Protein AF-A0A1G2YPQ8-F1 (afdb_monomer)

Nearest PDB structures (foldseek):
  7aal-assembly1_B  TM=3.928E-01  e=4.151E+00  Homo sapiens
  6jx6-assembly1_D  TM=3.344E-01  e=9.240E+00  Homo sapiens

Secondary structure (DSSP, 8-state):
-HHHHHHHHHHHHHHHHHHHHHHTSSS--S---THHHHHHHHHHHHHHHHHHHHHHHHHHHHHH-PPTT--GGGS-HHHHHHHHHHHHHHHHHHHHHHHHHHHHHHHHHHHHHHHHHHHHHHHHHHHHHHHHHHTT-HHHHHHHHHHHHHHHHHHHHHHHHTT-------TTSS-----

Foldseek 3Di:
DVVVVVVVVVVVVVVVVVVVVVVVPPDDDDPPDPVVVVLVVLLVVLVVLLVVLVVLLVVLVVVLDDPPPDDCVVDDPVVNVVNVVSVVVSVVSNVVSVVSNVLSVDVNCADPNLVVVLVVVLVVLVVVLVVCVVVVVVVSNVVSVVVNVVSVVVSVVSCVVSVRDPPPPPPDPDDDDDD

Solvent-accessible surface area (backbone atoms only — not comparable to full-atom values): 10424 Å² total; per-residue (Å²): 121,72,70,59,51,56,54,48,50,54,51,48,51,54,52,49,53,52,49,57,60,66,64,59,71,82,77,67,83,93,73,82,54,88,65,53,64,60,50,51,54,52,44,51,52,35,50,53,52,38,52,52,35,51,51,51,48,50,53,52,52,64,74,63,60,67,63,91,90,66,54,79,83,79,48,54,74,68,56,46,50,55,47,49,52,52,51,52,50,49,51,49,54,46,53,52,36,50,54,52,38,53,52,36,48,52,61,66,56,31,69,69,53,53,48,51,55,50,50,57,64,42,49,60,49,50,53,52,26,51,50,25,54,75,71,67,35,57,69,58,22,51,53,44,50,54,50,50,53,51,51,51,52,53,50,52,53,50,33,59,75,69,68,50,73,77,80,72,69,75,91,82,84,86,84,75,89,77,135

Mean predicted aligned error: 14.0 Å

Radius of gyration: 23.54 Å; Cα contacts (8 Å, |Δi|>4): 56; chains: 1; bounding box: 77×38×53 Å

pLDDT: mean 76.19, std 18.78, range [32.91, 97.56]

Structure (mmCIF, N/CA/C/O backbone):
data_AF-A0A1G2YPQ8-F1
#
_entry.id   AF-A0A1G2YPQ8-F1
#
loop_
_atom_site.group_PDB
_atom_site.id
_atom_site.type_symbol
_atom_site.label_atom_id
_atom_site.label_alt_id
_atom_site.label_comp_id
_atom_site.label_asym_id
_atom_site.label_entity_id
_atom_site.label_seq_id
_atom_site.pdbx_PDB_ins_code
_atom_site.Cartn_x
_atom_site.Cartn_y
_atom_site.Cartn_z
_atom_site.occupancy
_atom_site.B_iso_or_equiv
_atom_site.auth_seq_id
_atom_site.auth_comp_id
_atom_site.auth_asym_id
_atom_site.auth_atom_id
_atom_site.pdbx_PDB_model_num
ATOM 1 N N . MET A 1 1 ? 12.134 -21.207 -3.062 1.00 40.47 1 MET A N 1
ATOM 2 C CA . MET A 1 1 ? 10.656 -21.326 -3.118 1.00 40.47 1 MET A CA 1
ATOM 3 C C . MET A 1 1 ? 9.888 -20.003 -2.939 1.00 40.47 1 MET A C 1
ATOM 5 O O . MET A 1 1 ? 8.862 -19.859 -3.576 1.00 40.47 1 MET A O 1
ATOM 9 N N . LYS A 1 2 ? 10.360 -18.998 -2.173 1.00 43.22 2 LYS A N 1
ATOM 10 C CA . LYS A 1 2 ? 9.620 -17.724 -1.950 1.00 43.22 2 LYS A CA 1
ATOM 11 C C . LYS A 1 2 ? 9.556 -16.752 -3.151 1.00 43.22 2 LYS A C 1
ATOM 13 O O . LYS A 1 2 ? 8.643 -15.942 -3.229 1.00 43.22 2 LYS A O 1
ATOM 18 N N . ARG A 1 3 ? 10.499 -16.834 -4.099 1.00 49.06 3 ARG A N 1
ATOM 19 C CA . ARG A 1 3 ? 10.578 -15.925 -5.268 1.00 49.06 3 ARG A CA 1
ATOM 20 C C . ARG A 1 3 ? 9.475 -16.183 -6.301 1.00 49.06 3 ARG A C 1
ATOM 22 O O . ARG A 1 3 ? 8.936 -15.245 -6.875 1.00 49.06 3 ARG A O 1
ATOM 29 N N . TYR A 1 4 ? 9.088 -17.447 -6.460 1.00 47.12 4 TYR A N 1
ATOM 30 C CA . TYR A 1 4 ? 7.979 -17.844 -7.327 1.00 47.12 4 TYR A CA 1
ATOM 31 C C . TYR A 1 4 ? 6.618 -17.490 -6.730 1.00 47.12 4 TYR A C 1
ATOM 33 O O . TYR A 1 4 ? 5.669 -17.322 -7.475 1.00 47.12 4 TYR A O 1
ATOM 41 N N . LEU A 1 5 ? 6.529 -17.315 -5.408 1.00 50.09 5 LEU A N 1
ATOM 42 C CA . LEU A 1 5 ? 5.296 -16.925 -4.723 1.00 50.09 5 LEU A CA 1
ATOM 43 C C . LEU A 1 5 ? 4.903 -15.480 -5.055 1.00 50.09 5 LEU A C 1
ATOM 45 O O . LEU A 1 5 ? 3.752 -15.226 -5.375 1.00 50.09 5 LEU A O 1
ATOM 49 N N . ILE A 1 6 ? 5.864 -14.550 -5.071 1.00 54.97 6 ILE A N 1
ATOM 50 C CA . ILE A 1 6 ? 5.606 -13.147 -5.440 1.00 54.97 6 ILE A CA 1
ATOM 51 C C . ILE A 1 6 ? 5.240 -13.046 -6.927 1.00 54.97 6 ILE A C 1
ATOM 53 O O . ILE A 1 6 ? 4.263 -12.394 -7.279 1.00 54.97 6 ILE A O 1
ATOM 57 N N . SER A 1 7 ? 5.972 -13.749 -7.798 1.00 52.19 7 SER A N 1
ATOM 58 C CA . SER A 1 7 ? 5.661 -13.791 -9.233 1.00 52.19 7 SER A CA 1
ATOM 59 C C . SER A 1 7 ? 4.306 -14.454 -9.512 1.00 52.19 7 SER A C 1
ATOM 61 O O . SER A 1 7 ? 3.538 -13.930 -10.313 1.00 52.19 7 SER A O 1
ATOM 63 N N . ALA A 1 8 ? 3.967 -15.537 -8.807 1.00 58.41 8 ALA A N 1
ATOM 64 C CA . ALA A 1 8 ? 2.670 -16.195 -8.925 1.00 58.41 8 ALA A CA 1
ATOM 65 C C . ALA A 1 8 ? 1.529 -15.296 -8.443 1.00 58.41 8 ALA A C 1
ATOM 67 O O . ALA A 1 8 ? 0.501 -15.253 -9.102 1.00 58.41 8 ALA A O 1
ATOM 68 N N . VAL A 1 9 ? 1.712 -14.539 -7.355 1.00 67.62 9 VAL A N 1
ATOM 69 C CA . VAL A 1 9 ? 0.705 -13.587 -6.859 1.00 67.62 9 VAL A CA 1
ATOM 70 C C . VAL A 1 9 ? 0.485 -12.444 -7.849 1.00 67.62 9 VAL A C 1
ATOM 72 O O . VAL A 1 9 ? -0.663 -12.087 -8.096 1.00 67.62 9 VAL A O 1
ATOM 75 N N . VAL A 1 10 ? 1.545 -11.906 -8.463 1.00 64.81 10 VAL A N 1
ATOM 76 C CA . VAL A 1 10 ? 1.431 -10.859 -9.496 1.00 64.81 10 VAL A CA 1
ATOM 77 C C . VAL A 1 10 ? 0.729 -11.394 -10.747 1.00 64.81 10 VAL A C 1
ATOM 79 O O . VAL A 1 10 ? -0.182 -10.759 -11.268 1.00 64.81 10 VAL A O 1
ATOM 82 N N . VAL A 1 11 ? 1.088 -12.594 -11.209 1.00 69.81 11 VAL A N 1
ATOM 83 C CA . VAL A 1 11 ? 0.428 -13.218 -12.365 1.00 69.81 11 VAL A CA 1
ATOM 84 C C . VAL A 1 11 ? -1.036 -13.545 -12.051 1.00 69.81 11 VAL A C 1
ATOM 86 O O . VAL A 1 11 ? -1.901 -13.244 -12.867 1.00 69.81 11 VAL A O 1
ATOM 89 N N . LEU A 1 12 ? -1.339 -14.076 -10.861 1.00 68.56 12 LEU A N 1
ATOM 90 C CA . LEU A 1 12 ? -2.706 -14.368 -10.412 1.00 68.56 12 LEU A CA 1
ATOM 91 C C . LEU A 1 12 ? -3.556 -13.109 -10.249 1.00 68.56 12 LEU A C 1
ATOM 93 O O . LEU A 1 12 ? -4.730 -13.134 -10.598 1.00 68.56 12 LEU A O 1
ATOM 97 N N . THR A 1 13 ? -2.991 -12.007 -9.754 1.00 64.50 13 THR A N 1
ATOM 98 C CA . THR A 1 13 ? -3.726 -10.737 -9.641 1.00 64.50 13 THR A CA 1
ATOM 99 C C . THR A 1 13 ? -4.015 -10.137 -11.010 1.00 64.50 13 THR A C 1
ATOM 101 O O . THR A 1 13 ? -5.137 -9.700 -11.244 1.00 64.50 13 THR A O 1
ATOM 104 N N . VAL A 1 14 ? -3.072 -10.193 -11.953 1.00 65.94 14 VAL A N 1
ATOM 105 C CA . VAL A 1 14 ? -3.319 -9.771 -13.343 1.00 65.94 14 VAL A CA 1
ATOM 106 C C . VAL A 1 14 ? -4.378 -10.658 -14.018 1.00 65.94 14 VAL A C 1
ATOM 108 O O . VAL A 1 14 ? -5.257 -10.145 -14.717 1.00 65.94 14 VAL A O 1
ATOM 111 N N . LEU A 1 15 ? -4.360 -11.972 -13.767 1.00 62.84 15 LEU A N 1
ATOM 112 C CA . LEU A 1 15 ? -5.373 -12.915 -14.264 1.00 62.84 15 LEU A CA 1
ATOM 113 C C . LEU A 1 15 ? -6.763 -12.689 -13.640 1.00 62.84 15 LEU A C 1
ATOM 115 O O . LEU A 1 15 ? -7.775 -12.741 -14.333 1.00 62.84 15 LEU A O 1
ATOM 119 N N . ALA A 1 16 ? -6.830 -12.386 -12.344 1.00 60.31 16 ALA A N 1
ATOM 120 C CA . ALA A 1 16 ? -8.086 -12.091 -11.657 1.00 60.31 16 ALA A CA 1
ATOM 121 C C . ALA A 1 16 ? -8.689 -10.749 -12.105 1.00 60.31 16 ALA A C 1
ATOM 123 O O . ALA A 1 16 ? -9.899 -10.646 -12.298 1.00 60.31 16 ALA A O 1
ATOM 124 N N . VAL A 1 17 ? -7.851 -9.729 -12.328 1.00 59.06 17 VAL A N 1
ATOM 125 C CA . VAL A 1 17 ? -8.288 -8.422 -12.847 1.00 59.06 17 VAL A CA 1
ATOM 126 C C . VAL A 1 17 ? -8.806 -8.551 -14.279 1.00 59.06 17 VAL A C 1
ATOM 128 O O . VAL A 1 17 ? -9.825 -7.952 -14.609 1.00 59.06 17 VAL A O 1
ATOM 131 N N . THR A 1 18 ? -8.174 -9.375 -15.118 1.00 60.41 18 THR A N 1
ATOM 132 C CA . THR A 1 18 ? -8.689 -9.648 -16.471 1.00 60.41 18 THR A CA 1
ATOM 133 C C . THR A 1 18 ? -10.025 -10.393 -16.434 1.00 60.41 18 THR A C 1
ATOM 135 O O . THR A 1 18 ? -10.943 -9.998 -17.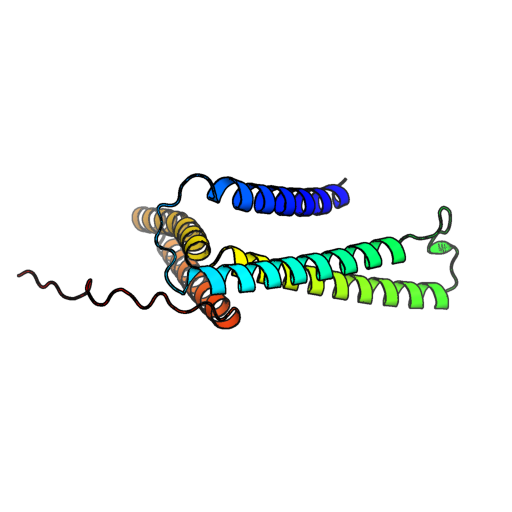145 1.00 60.41 18 THR A O 1
ATOM 138 N N . TRP A 1 19 ? -10.211 -11.380 -15.552 1.00 46.94 19 TRP A N 1
ATOM 139 C CA . TRP A 1 19 ? -11.514 -12.046 -15.385 1.00 46.94 19 TRP A CA 1
ATOM 140 C C . TRP A 1 19 ? -12.619 -11.120 -14.856 1.00 46.94 19 TRP A C 1
ATOM 142 O O . TRP A 1 19 ? -13.749 -11.190 -15.333 1.00 46.94 19 TRP A O 1
ATOM 152 N N . ALA A 1 20 ? -12.314 -10.220 -13.919 1.00 54.59 20 ALA A N 1
ATOM 153 C CA . ALA A 1 20 ? -13.293 -9.266 -13.391 1.00 54.59 20 ALA A CA 1
ATOM 154 C C . ALA A 1 20 ? -13.760 -8.239 -14.442 1.00 54.59 20 ALA A C 1
ATOM 156 O O . ALA A 1 20 ? -14.903 -7.785 -14.390 1.00 54.59 20 ALA A O 1
ATOM 157 N N . VAL A 1 21 ? -12.896 -7.906 -15.408 1.00 54.62 21 VAL A N 1
ATOM 158 C CA . VAL A 1 21 ? -13.225 -7.027 -16.541 1.00 54.62 21 VAL A CA 1
ATOM 159 C C . VAL A 1 21 ? -14.144 -7.732 -17.545 1.00 54.62 21 VAL A C 1
A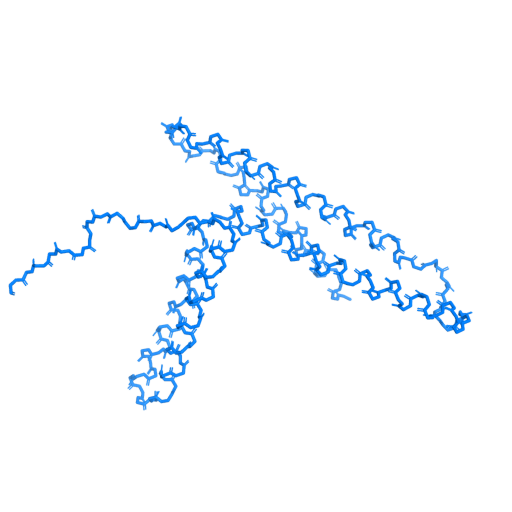TOM 161 O O . VAL A 1 21 ? -15.139 -7.143 -17.952 1.00 54.62 21 VAL A O 1
ATOM 164 N N . PHE A 1 22 ? -13.891 -9.003 -17.881 1.00 51.34 22 PHE A N 1
ATOM 165 C CA . PHE A 1 22 ? -14.749 -9.759 -18.810 1.00 51.34 22 PHE A CA 1
ATOM 166 C C . PHE A 1 22 ? -16.058 -10.270 -18.175 1.00 51.34 22 PHE A C 1
ATOM 168 O O . PHE A 1 22 ? -17.058 -10.425 -18.868 1.00 51.34 22 PHE A O 1
ATOM 175 N N . GLY A 1 23 ? -16.097 -10.496 -16.857 1.00 41.31 23 GLY A N 1
ATOM 176 C CA . GLY A 1 23 ? -17.306 -10.939 -16.148 1.00 41.31 23 GLY A CA 1
ATOM 177 C C . GLY A 1 23 ? -18.340 -9.837 -15.880 1.00 41.31 23 GLY A C 1
ATOM 178 O O . GLY A 1 23 ? -19.499 -10.143 -15.615 1.00 41.31 23 GLY A O 1
ATOM 179 N N . GLN A 1 24 ? -17.959 -8.555 -15.955 1.00 43.47 24 GLN A N 1
ATOM 180 C CA . GLN A 1 24 ? -18.874 -7.425 -15.724 1.00 43.47 24 GLN A CA 1
ATOM 181 C C . GLN A 1 24 ? -19.656 -6.971 -16.966 1.00 43.47 24 GLN A C 1
ATOM 183 O O . GLN A 1 24 ? -20.557 -6.139 -16.830 1.00 43.47 24 GLN A O 1
ATOM 188 N N . GLU A 1 25 ? -19.356 -7.502 -18.154 1.00 42.66 25 GLU A N 1
ATOM 189 C CA . GLU A 1 25 ? -20.055 -7.136 -19.395 1.00 42.66 25 GLU A CA 1
ATOM 190 C C . GLU A 1 25 ? -21.418 -7.832 -19.566 1.00 42.66 25 GLU A C 1
ATOM 192 O O . GLU A 1 25 ? -22.246 -7.356 -20.339 1.00 42.66 25 GLU A O 1
ATOM 197 N N . ALA A 1 26 ? -21.704 -8.911 -18.825 1.00 41.12 26 ALA A N 1
ATOM 198 C CA . ALA A 1 26 ? -22.928 -9.695 -19.019 1.00 41.12 26 ALA A CA 1
ATOM 199 C C . ALA A 1 26 ? -24.193 -9.108 -18.351 1.00 41.12 26 ALA A C 1
ATOM 201 O O . ALA A 1 26 ? -25.299 -9.465 -18.748 1.00 41.12 26 ALA A O 1
ATOM 202 N N . GLU A 1 27 ? -24.075 -8.194 -17.376 1.00 39.91 27 GLU A N 1
ATOM 203 C CA . GLU A 1 27 ? -25.229 -7.757 -16.566 1.00 39.91 27 GLU A CA 1
ATOM 204 C C . GLU A 1 27 ? -25.201 -6.269 -16.172 1.00 39.91 27 GLU A C 1
ATOM 206 O O . GLU A 1 27 ? -25.269 -5.919 -14.991 1.00 39.91 27 GLU A O 1
ATOM 211 N N . ARG A 1 28 ? -25.142 -5.337 -17.134 1.00 46.72 28 ARG A N 1
ATOM 212 C CA . ARG A 1 28 ? -25.512 -3.939 -16.835 1.00 46.72 28 ARG A CA 1
ATOM 213 C C . ARG A 1 28 ? -26.604 -3.410 -17.764 1.00 46.72 28 ARG A C 1
ATOM 215 O O . ARG A 1 28 ? -26.377 -3.319 -18.972 1.00 46.72 28 ARG A O 1
ATOM 222 N N . PRO A 1 29 ? -27.777 -3.014 -17.226 1.00 39.59 29 PRO A N 1
ATOM 223 C CA . PRO A 1 29 ? -28.762 -2.277 -17.998 1.00 39.59 29 PRO A CA 1
ATOM 224 C C . PRO A 1 29 ? -28.194 -0.913 -18.413 1.00 39.59 29 PRO A C 1
ATOM 226 O O . PRO A 1 29 ? -27.392 -0.288 -17.716 1.00 39.59 29 PRO A O 1
ATOM 229 N N . ARG A 1 30 ? -28.604 -0.493 -19.610 1.00 47.47 30 ARG A N 1
ATOM 230 C CA . ARG A 1 30 ? -28.170 0.698 -20.342 1.00 47.47 30 ARG A CA 1
ATOM 231 C C . ARG A 1 30 ? -28.446 1.996 -19.570 1.00 47.47 30 ARG A C 1
ATOM 233 O O . ARG A 1 30 ? -29.504 2.584 -19.729 1.00 47.47 30 ARG A O 1
ATOM 240 N N . GLU A 1 31 ? -27.452 2.507 -18.854 1.00 42.09 31 GLU A N 1
ATOM 241 C CA . GLU A 1 31 ? -27.368 3.928 -18.475 1.00 42.09 31 GLU A CA 1
ATOM 242 C C . GLU A 1 31 ? -25.967 4.472 -18.796 1.00 42.09 31 GLU A C 1
ATOM 244 O O . GLU A 1 31 ? -25.214 4.939 -17.944 1.00 42.09 31 GLU A O 1
ATOM 249 N N . ALA A 1 32 ? -25.584 4.397 -20.073 1.00 44.56 32 ALA A N 1
ATOM 250 C CA . ALA A 1 32 ? -24.358 5.004 -20.585 1.00 44.56 32 ALA A CA 1
ATOM 251 C C . ALA A 1 32 ? -24.563 6.510 -20.835 1.00 44.56 32 ALA A C 1
ATOM 253 O O . ALA A 1 32 ? -24.533 6.994 -21.965 1.00 44.56 32 ALA A O 1
ATOM 254 N N . GLY A 1 33 ? -24.776 7.267 -19.757 1.00 39.22 33 GLY A N 1
ATOM 255 C CA . GLY A 1 33 ? -24.523 8.704 -19.750 1.00 39.22 33 GLY A CA 1
ATOM 256 C C . GLY A 1 33 ? -23.014 8.969 -19.784 1.00 39.22 33 GLY A C 1
ATOM 257 O O . GLY A 1 33 ? -22.223 8.148 -19.325 1.00 39.22 3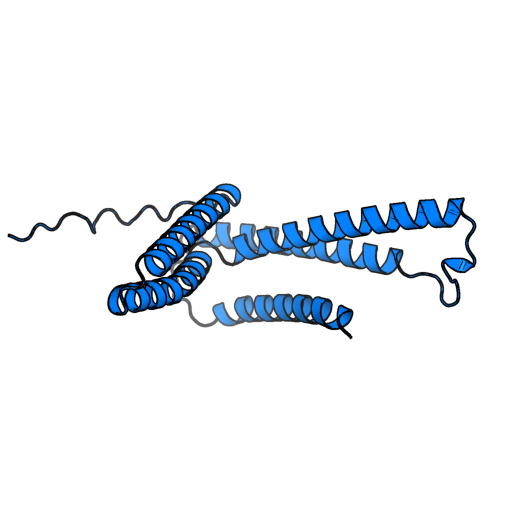3 GLY A O 1
ATOM 258 N N . ARG A 1 34 ? -22.624 10.134 -20.310 1.00 47.22 34 ARG A N 1
ATOM 259 C CA . ARG A 1 34 ? -21.278 10.723 -20.540 1.00 47.22 34 ARG A CA 1
ATOM 260 C C . ARG A 1 34 ? -20.122 10.396 -19.556 1.00 47.22 34 ARG A C 1
ATOM 262 O O . ARG A 1 34 ? -18.977 10.709 -19.863 1.00 47.22 34 ARG A O 1
ATOM 269 N N . GLY A 1 35 ? -20.382 9.786 -18.398 1.00 47.56 35 GLY A N 1
ATOM 270 C CA . GLY A 1 35 ? -19.390 9.271 -17.445 1.00 47.56 35 GLY A CA 1
ATOM 271 C C . GLY A 1 35 ? -18.834 7.869 -17.752 1.00 47.56 35 GLY A C 1
ATOM 272 O O . GLY A 1 35 ? -17.760 7.541 -17.258 1.00 47.56 35 GLY A O 1
ATOM 273 N N . GLY A 1 36 ? -19.496 7.056 -18.587 1.00 51.22 36 GLY A N 1
ATOM 274 C CA . GLY A 1 36 ? -19.010 5.712 -18.949 1.00 51.22 36 GLY A CA 1
ATOM 275 C C . GLY A 1 36 ? -17.732 5.725 -19.798 1.00 51.22 36 GLY A C 1
ATOM 276 O O . GLY A 1 36 ? -16.786 5.000 -19.508 1.00 51.22 36 GLY A O 1
ATOM 277 N N . PHE A 1 37 ? -17.658 6.618 -20.788 1.00 51.38 37 PHE A N 1
ATOM 278 C CA . PHE A 1 37 ? -16.508 6.730 -21.697 1.00 51.38 37 PHE A CA 1
ATOM 279 C C . PHE A 1 37 ? -15.234 7.226 -21.000 1.00 51.38 37 PHE A C 1
ATOM 281 O O . PHE A 1 37 ? -14.157 6.676 -21.210 1.00 51.38 37 PHE A O 1
ATOM 288 N N . ARG A 1 38 ? -15.360 8.213 -20.102 1.00 53.94 38 ARG A N 1
ATOM 289 C CA . ARG A 1 38 ? -14.219 8.773 -19.358 1.00 53.94 38 ARG A CA 1
ATOM 290 C C . ARG A 1 38 ? -13.612 7.755 -18.379 1.00 53.94 38 ARG A C 1
ATOM 292 O O . ARG A 1 38 ? -12.408 7.775 -18.143 1.00 53.94 38 ARG A O 1
ATOM 299 N N . ASN A 1 39 ? -14.430 6.840 -17.854 1.00 67.06 39 ASN A N 1
ATOM 300 C CA . ASN A 1 39 ? -13.957 5.737 -17.017 1.00 67.06 39 ASN A CA 1
ATOM 301 C C . ASN A 1 39 ? -13.204 4.674 -17.831 1.00 67.06 39 ASN A C 1
ATOM 303 O O . ASN A 1 39 ? -12.200 4.164 -17.347 1.00 67.06 39 ASN A O 1
ATOM 307 N N . ILE A 1 40 ? -13.630 4.383 -19.064 1.00 71.56 40 ILE A N 1
ATOM 308 C CA . ILE A 1 40 ? -12.948 3.415 -19.940 1.00 71.56 40 ILE A CA 1
ATOM 309 C C . ILE A 1 40 ? -11.567 3.936 -20.361 1.00 71.56 40 ILE A C 1
ATOM 311 O O . ILE A 1 40 ? -10.587 3.204 -20.270 1.00 71.56 40 ILE A O 1
ATOM 315 N N . GLU A 1 41 ? -11.454 5.206 -20.755 1.00 76.44 41 GLU A N 1
ATOM 316 C CA . GLU A 1 41 ? -10.160 5.809 -21.114 1.00 76.44 41 GLU A CA 1
ATOM 317 C C . GLU A 1 41 ? -9.182 5.832 -19.929 1.00 76.44 41 GLU A C 1
ATOM 319 O O . GLU A 1 41 ? -8.010 5.474 -20.072 1.00 76.44 41 GLU A O 1
ATOM 324 N N . ALA A 1 42 ? -9.659 6.206 -18.736 1.00 76.62 42 ALA A N 1
ATOM 325 C CA . ALA A 1 42 ? -8.846 6.189 -17.522 1.00 76.62 42 ALA A CA 1
ATOM 326 C C . ALA A 1 42 ? -8.398 4.765 -17.152 1.00 76.62 42 ALA A C 1
ATOM 328 O O . ALA A 1 42 ? -7.241 4.566 -16.779 1.00 76.62 42 ALA A O 1
ATOM 329 N N . GLN A 1 43 ? -9.278 3.771 -17.312 1.00 77.31 43 GLN A N 1
ATOM 330 C CA . GLN A 1 43 ? -8.944 2.362 -17.105 1.00 77.31 43 GLN A CA 1
ATOM 331 C C . GLN A 1 43 ? -7.902 1.867 -18.109 1.00 77.31 43 GLN A C 1
ATOM 333 O O . GLN A 1 43 ? -6.917 1.255 -17.704 1.00 77.31 43 GLN A O 1
ATOM 338 N N . GLN A 1 44 ? -8.059 2.170 -19.399 1.00 85.25 44 GLN A N 1
ATOM 339 C CA . GLN A 1 44 ? -7.079 1.796 -20.421 1.00 85.25 44 GLN A CA 1
ATOM 340 C C . GLN A 1 44 ? -5.713 2.427 -20.148 1.00 85.25 44 GLN A C 1
ATOM 342 O O . GLN A 1 44 ? -4.691 1.750 -20.244 1.00 85.25 44 GLN A O 1
ATOM 347 N N . LYS A 1 45 ? -5.685 3.699 -19.733 1.00 86.75 45 LYS A N 1
ATOM 348 C CA . LYS A 1 45 ? -4.446 4.385 -19.354 1.00 86.75 45 LYS A CA 1
ATOM 349 C C . LYS A 1 45 ? -3.782 3.739 -18.136 1.00 86.75 45 LYS A C 1
ATOM 351 O O . LYS A 1 45 ? -2.568 3.550 -18.141 1.00 86.75 45 LYS A O 1
ATOM 356 N N . ALA A 1 46 ? -4.562 3.375 -17.119 1.00 82.19 46 ALA A N 1
ATOM 357 C CA . ALA A 1 46 ? -4.053 2.677 -15.942 1.00 82.19 46 ALA A CA 1
ATOM 358 C C . ALA A 1 46 ? -3.500 1.287 -16.299 1.00 82.19 46 ALA A C 1
ATOM 360 O O . ALA A 1 46 ? -2.415 0.922 -15.852 1.00 82.19 46 ALA A O 1
ATOM 361 N N . ILE A 1 47 ? -4.187 0.540 -17.170 1.00 85.88 47 ILE A N 1
ATOM 362 C CA . ILE A 1 47 ? -3.723 -0.762 -17.668 1.00 85.88 47 ILE A CA 1
ATOM 363 C C . ILE A 1 47 ? -2.427 -0.612 -18.471 1.00 85.88 47 ILE A C 1
ATOM 365 O O . ILE A 1 47 ? -1.482 -1.363 -18.235 1.00 85.88 47 ILE A O 1
ATOM 369 N N . ALA A 1 48 ? -2.343 0.367 -19.373 1.00 89.94 48 ALA A N 1
ATOM 370 C CA . ALA A 1 48 ? -1.131 0.632 -20.146 1.00 89.94 48 ALA A CA 1
ATOM 371 C C . ALA A 1 48 ? 0.057 0.985 -19.233 1.00 89.94 48 ALA A C 1
ATOM 373 O O . ALA A 1 48 ? 1.150 0.449 -19.406 1.00 89.94 48 ALA A O 1
ATOM 374 N N . ALA A 1 49 ? -0.170 1.811 -18.206 1.00 87.88 49 ALA A N 1
ATOM 375 C CA . ALA A 1 49 ? 0.850 2.137 -17.213 1.00 87.88 49 ALA A CA 1
ATOM 376 C C . ALA A 1 49 ? 1.307 0.896 -16.425 1.00 87.88 49 ALA A C 1
ATOM 378 O O . ALA A 1 49 ? 2.502 0.716 -16.204 1.00 87.88 49 ALA A O 1
ATOM 379 N N . ILE A 1 50 ? 0.385 0.003 -16.042 1.00 87.44 50 ILE A N 1
ATOM 380 C CA . ILE A 1 50 ? 0.736 -1.272 -15.396 1.00 87.44 50 ILE A CA 1
ATOM 381 C C . ILE A 1 50 ? 1.588 -2.132 -16.334 1.00 87.44 50 ILE A C 1
ATOM 383 O O . ILE A 1 50 ? 2.620 -2.649 -15.912 1.00 87.44 50 ILE A O 1
ATOM 387 N N . GLN A 1 51 ? 1.195 -2.268 -17.603 1.00 88.50 51 GLN A N 1
ATOM 388 C CA . GLN A 1 51 ? 1.947 -3.048 -18.590 1.00 88.50 51 GLN A CA 1
ATOM 389 C C . GLN A 1 51 ? 3.372 -2.512 -18.774 1.00 88.50 51 GLN A C 1
ATOM 391 O O . GLN A 1 51 ? 4.319 -3.297 -18.808 1.00 88.50 51 GLN A O 1
ATOM 396 N N . GLU A 1 52 ? 3.541 -1.190 -18.821 1.00 91.19 52 GLU A N 1
ATOM 397 C CA . GLU A 1 52 ? 4.856 -0.554 -18.908 1.00 91.19 52 GLU A CA 1
ATOM 398 C C . GLU A 1 52 ? 5.732 -0.885 -17.689 1.00 91.19 52 GLU A C 1
ATOM 400 O O . GLU A 1 52 ? 6.893 -1.274 -17.836 1.00 91.19 52 GLU A O 1
ATOM 405 N N . GLN A 1 53 ? 5.183 -0.781 -16.475 1.00 89.50 53 GLN A N 1
ATOM 406 C CA . GLN A 1 53 ? 5.926 -1.093 -15.249 1.00 89.50 53 GLN A CA 1
ATOM 407 C C . GLN A 1 53 ? 6.270 -2.585 -15.152 1.00 89.50 53 GLN A C 1
ATOM 409 O O . GLN A 1 53 ? 7.379 -2.942 -14.758 1.00 89.50 53 GLN A O 1
ATOM 414 N N . VAL A 1 54 ? 5.368 -3.470 -15.583 1.00 89.94 54 VAL A N 1
ATOM 415 C CA . VAL A 1 54 ? 5.635 -4.913 -15.668 1.00 89.94 54 VAL A CA 1
ATOM 416 C C . VAL A 1 54 ? 6.742 -5.212 -16.684 1.00 89.94 54 VAL A C 1
ATOM 418 O O . VAL A 1 54 ? 7.611 -6.042 -16.410 1.00 89.94 54 VAL A O 1
ATOM 421 N N . ALA A 1 55 ? 6.772 -4.518 -17.824 1.00 89.19 55 ALA A N 1
ATOM 422 C CA . ALA A 1 55 ? 7.850 -4.658 -18.801 1.00 89.19 55 ALA A CA 1
ATOM 423 C C . ALA A 1 55 ? 9.207 -4.219 -18.223 1.00 89.19 55 ALA A C 1
ATOM 425 O O . ALA A 1 55 ? 10.198 -4.931 -18.395 1.00 89.19 55 ALA A O 1
ATOM 426 N N . LYS A 1 56 ? 9.251 -3.110 -17.469 1.00 86.25 56 LYS A N 1
ATOM 427 C CA . LYS A 1 56 ? 10.461 -2.655 -16.754 1.00 86.25 56 LYS A CA 1
ATOM 428 C C . LYS A 1 56 ? 10.932 -3.672 -15.718 1.00 86.25 56 LYS A C 1
ATOM 430 O O . LYS A 1 56 ? 12.118 -3.986 -15.665 1.00 86.25 56 LYS A O 1
ATOM 435 N N . LEU A 1 57 ? 10.006 -4.234 -14.941 1.00 86.81 57 LEU A N 1
ATOM 436 C CA . LEU A 1 57 ? 10.310 -5.286 -13.969 1.00 86.81 57 LEU A CA 1
ATOM 437 C C . LEU A 1 57 ? 10.899 -6.530 -14.642 1.00 86.81 57 LEU A C 1
ATOM 439 O O . LEU A 1 57 ? 11.893 -7.073 -14.162 1.00 86.81 57 LEU A O 1
ATOM 443 N N . LYS A 1 58 ? 10.322 -6.960 -15.769 1.00 87.00 58 LYS A N 1
ATOM 444 C CA . LYS A 1 58 ? 10.834 -8.096 -16.541 1.00 87.00 58 LYS A CA 1
ATOM 445 C C . LYS A 1 58 ? 12.236 -7.820 -17.088 1.00 87.00 58 LYS A C 1
ATOM 447 O O . LYS A 1 58 ? 13.130 -8.631 -16.880 1.00 87.00 58 LYS A O 1
ATOM 452 N N . ALA A 1 59 ? 12.449 -6.654 -17.696 1.00 85.06 59 ALA A N 1
ATOM 453 C CA . ALA A 1 59 ? 13.761 -6.255 -18.200 1.00 85.06 59 ALA A CA 1
ATOM 454 C C . ALA A 1 59 ? 14.819 -6.193 -17.083 1.00 85.06 59 ALA A C 1
ATOM 456 O O . ALA A 1 59 ? 15.954 -6.621 -17.283 1.00 85.06 59 ALA A O 1
ATOM 457 N N . GLY A 1 60 ? 14.447 -5.714 -15.891 1.00 80.12 60 GLY A N 1
ATOM 458 C CA . GLY A 1 60 ? 15.317 -5.719 -14.715 1.00 80.12 60 GLY A CA 1
ATOM 459 C C . GLY A 1 60 ? 15.704 -7.131 -14.270 1.00 80.12 60 GLY A C 1
ATOM 460 O O . GLY A 1 60 ? 16.872 -7.381 -13.979 1.00 80.12 60 GLY A O 1
ATOM 461 N N . LEU A 1 61 ? 14.756 -8.074 -14.277 1.00 80.19 61 LEU A N 1
ATOM 462 C CA . LEU A 1 61 ? 15.019 -9.482 -13.961 1.00 80.19 61 LEU A CA 1
ATOM 463 C C . LEU A 1 61 ? 15.962 -10.128 -14.980 1.00 80.19 61 LEU A C 1
ATOM 465 O O . LEU A 1 61 ? 16.943 -10.755 -14.577 1.00 80.19 61 LEU A O 1
ATOM 469 N N . ASP A 1 62 ? 15.719 -9.917 -16.271 1.00 79.56 62 ASP A N 1
ATOM 470 C CA . ASP A 1 62 ? 16.565 -10.441 -17.346 1.00 79.56 62 ASP A CA 1
ATOM 471 C C . ASP A 1 62 ? 17.985 -9.841 -17.275 1.00 79.56 62 ASP A C 1
ATOM 473 O O . ASP A 1 62 ? 18.977 -10.557 -17.402 1.00 79.56 62 ASP A O 1
ATOM 477 N N . ALA A 1 63 ? 18.111 -8.549 -16.950 1.00 71.69 63 ALA A N 1
ATOM 478 C CA . ALA A 1 63 ? 19.397 -7.867 -16.766 1.00 71.69 63 ALA A CA 1
ATOM 479 C C . ALA A 1 63 ? 20.146 -8.256 -15.473 1.00 71.69 63 ALA A C 1
ATOM 481 O O . ALA A 1 63 ? 21.323 -7.900 -15.311 1.00 71.69 63 ALA A O 1
ATOM 482 N N . SER A 1 64 ? 19.464 -8.935 -14.545 1.00 66.12 64 SER A N 1
ATOM 483 C CA . SER A 1 64 ? 19.997 -9.420 -13.264 1.00 66.12 64 SER A CA 1
ATOM 484 C C . SER A 1 64 ? 20.470 -10.870 -13.308 1.00 66.12 64 SER A C 1
ATOM 486 O O . SER A 1 64 ? 21.109 -11.337 -12.361 1.00 66.12 64 SER A O 1
ATOM 488 N N . ALA A 1 65 ? 20.159 -11.582 -14.395 1.00 67.00 65 ALA A N 1
ATOM 489 C CA . ALA A 1 65 ? 20.630 -12.934 -14.612 1.00 67.00 65 ALA A CA 1
ATOM 490 C C . ALA A 1 65 ? 22.157 -12.914 -14.757 1.00 67.00 65 ALA A C 1
ATOM 492 O O . ALA A 1 65 ? 22.707 -12.395 -15.728 1.00 67.00 65 ALA A O 1
ATOM 493 N N . MET A 1 66 ? 22.847 -13.463 -13.758 1.00 66.44 66 MET A N 1
ATOM 494 C CA . MET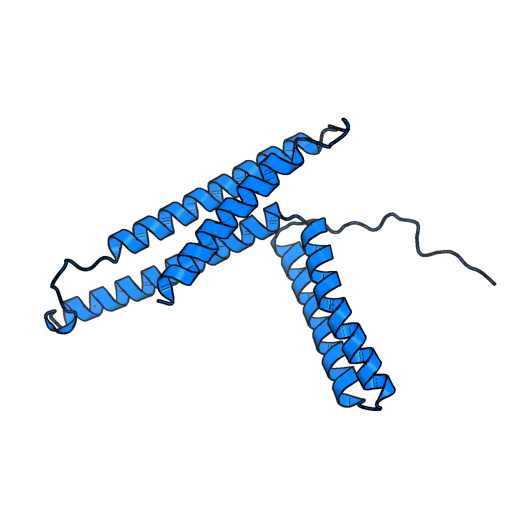 A 1 66 ? 24.272 -13.755 -13.876 1.00 66.44 66 MET A CA 1
ATOM 495 C C . MET A 1 66 ? 24.467 -14.872 -14.909 1.00 66.44 66 MET A C 1
ATOM 497 O O . MET A 1 66 ? 23.646 -15.797 -14.944 1.00 66.44 66 MET A O 1
ATOM 501 N N . PRO A 1 67 ? 25.538 -14.829 -15.723 1.00 65.44 67 PRO A N 1
ATOM 502 C CA . PRO A 1 67 ? 25.886 -15.938 -16.600 1.00 65.44 67 PRO A CA 1
ATOM 503 C C . PRO A 1 67 ? 25.989 -17.225 -15.781 1.00 65.44 67 PRO A C 1
ATOM 505 O O . PRO A 1 67 ? 26.552 -17.230 -14.680 1.00 65.44 67 PRO A O 1
ATOM 508 N N . ALA A 1 68 ? 25.422 -18.314 -16.299 1.00 60.41 68 ALA A N 1
ATOM 509 C CA . ALA A 1 68 ? 25.469 -19.600 -15.619 1.00 60.41 68 ALA A CA 1
ATOM 510 C C . ALA A 1 68 ? 26.933 -19.984 -15.335 1.00 60.41 68 ALA A C 1
ATOM 512 O O . ALA A 1 68 ? 27.736 -20.086 -16.258 1.00 60.41 68 ALA A O 1
ATOM 513 N N . GLY A 1 69 ? 27.271 -20.172 -14.055 1.00 63.56 69 GLY A N 1
ATOM 514 C CA . GLY A 1 69 ? 28.614 -20.561 -13.612 1.00 63.56 69 GLY A CA 1
ATOM 515 C C . GLY A 1 69 ? 29.507 -19.435 -13.077 1.00 63.56 69 GLY A C 1
ATOM 516 O O . GLY A 1 69 ? 30.586 -19.746 -12.590 1.00 63.56 69 GLY A O 1
ATOM 517 N N . GLN A 1 70 ? 29.083 -18.164 -13.097 1.00 68.94 70 GLN A N 1
ATOM 518 C CA . GLN A 1 70 ? 29.872 -17.061 -12.528 1.00 68.94 70 GLN A CA 1
ATOM 519 C C . GLN A 1 70 ? 29.464 -16.772 -11.073 1.00 68.94 70 GLN A C 1
ATOM 521 O O . GLN A 1 70 ? 28.349 -16.308 -10.813 1.00 68.94 70 GLN A O 1
ATOM 526 N N . SER A 1 71 ? 30.353 -17.038 -10.108 1.00 73.38 71 SER A N 1
ATOM 527 C CA . SER A 1 71 ? 30.121 -16.705 -8.697 1.00 73.38 71 SER A CA 1
ATOM 528 C C . SER A 1 71 ? 30.516 -15.258 -8.407 1.00 73.38 71 SER A C 1
ATOM 530 O O . SER A 1 71 ? 31.498 -14.748 -8.942 1.00 73.38 71 SER A O 1
ATOM 532 N N . LEU A 1 72 ? 29.817 -14.598 -7.474 1.00 70.50 72 LEU A N 1
ATOM 533 C CA . LEU A 1 72 ? 30.257 -13.293 -6.955 1.00 70.50 72 LEU A CA 1
ATOM 534 C C . LEU A 1 72 ? 31.664 -13.351 -6.340 1.00 70.50 72 LEU A C 1
ATOM 536 O O . LEU A 1 72 ? 32.321 -12.320 -6.219 1.00 70.50 72 LEU A O 1
ATOM 540 N N . GLN A 1 73 ? 32.106 -14.539 -5.927 1.00 74.25 73 GLN A N 1
ATOM 541 C CA . GLN A 1 73 ? 33.418 -14.761 -5.327 1.00 74.25 73 GLN A CA 1
ATOM 542 C C . GLN A 1 73 ? 34.552 -14.751 -6.364 1.00 74.25 73 GLN A C 1
ATOM 544 O O . GLN A 1 73 ? 35.686 -14.466 -5.993 1.00 74.25 73 GLN A O 1
ATOM 549 N N . ASP A 1 74 ? 34.246 -14.939 -7.648 1.00 81.25 74 ASP A N 1
ATOM 550 C CA . ASP A 1 74 ? 35.250 -14.970 -8.721 1.00 81.25 74 ASP A CA 1
ATOM 551 C C . ASP A 1 74 ? 35.505 -13.577 -9.327 1.00 81.25 74 ASP A C 1
ATOM 553 O O . ASP A 1 74 ? 36.403 -13.399 -10.143 1.00 81.25 74 ASP A O 1
ATOM 557 N N . LEU A 1 75 ? 34.711 -12.579 -8.925 1.00 81.75 75 LEU A N 1
ATOM 558 C CA . LEU A 1 75 ? 34.818 -11.192 -9.376 1.00 81.75 75 LEU A CA 1
ATOM 559 C C . LEU A 1 75 ? 35.866 -10.419 -8.569 1.00 81.75 75 LEU A C 1
ATOM 561 O O . LEU A 1 75 ? 35.974 -10.609 -7.350 1.00 81.75 75 LEU A O 1
ATOM 565 N N . SER A 1 76 ? 36.549 -9.478 -9.223 1.00 86.31 76 SER A N 1
ATOM 566 C CA . SER A 1 76 ? 37.402 -8.484 -8.558 1.00 86.31 76 SER A CA 1
ATOM 567 C C . SER A 1 76 ? 36.597 -7.568 -7.621 1.00 86.31 76 SER A C 1
ATOM 569 O O . SER A 1 76 ? 35.373 -7.448 -7.730 1.00 86.31 76 SER A O 1
ATOM 571 N N . GLU A 1 77 ? 37.259 -6.890 -6.678 1.00 83.56 77 GLU A N 1
ATOM 572 C CA . GLU A 1 77 ? 36.579 -5.991 -5.728 1.00 83.56 77 GLU A CA 1
ATOM 573 C C . GLU A 1 77 ? 35.839 -4.834 -6.420 1.00 83.56 77 GLU A C 1
ATOM 575 O O . GLU A 1 77 ? 34.727 -4.473 -6.019 1.00 83.56 77 GLU A O 1
ATOM 580 N N . GLU A 1 78 ? 36.402 -4.302 -7.505 1.00 85.88 78 GLU A N 1
ATOM 581 C CA . GLU A 1 78 ? 35.765 -3.265 -8.320 1.00 85.88 78 GLU A CA 1
ATOM 582 C C . GLU A 1 78 ? 34.501 -3.784 -9.021 1.00 85.88 78 GLU A C 1
ATOM 584 O O . GLU A 1 78 ? 33.458 -3.125 -9.012 1.00 85.88 78 GLU A O 1
ATOM 589 N N . GLU A 1 79 ? 34.554 -4.992 -9.588 1.00 83.25 79 GLU A N 1
ATOM 590 C CA . GLU A 1 79 ? 33.404 -5.629 -10.239 1.00 83.25 79 GLU A CA 1
ATOM 591 C C . GLU A 1 79 ? 32.303 -5.980 -9.235 1.00 83.25 79 GLU A C 1
ATOM 593 O O . GLU A 1 79 ? 31.121 -5.762 -9.510 1.00 83.25 79 GLU A O 1
ATOM 598 N N . ARG A 1 80 ? 32.670 -6.448 -8.035 1.00 83.44 80 ARG A N 1
ATOM 599 C CA . ARG A 1 80 ? 31.715 -6.684 -6.940 1.00 83.44 80 ARG A CA 1
ATOM 600 C C . ARG A 1 80 ? 31.035 -5.393 -6.500 1.00 83.44 80 ARG A C 1
ATOM 602 O O . ARG A 1 80 ? 29.837 -5.410 -6.221 1.00 83.44 80 ARG A O 1
ATOM 609 N N . THR A 1 81 ? 31.772 -4.286 -6.436 1.00 88.56 81 THR A N 1
ATOM 610 C CA . THR A 1 81 ? 31.223 -2.979 -6.044 1.00 88.56 81 THR A CA 1
ATOM 611 C C . THR A 1 81 ? 30.219 -2.479 -7.081 1.00 88.56 81 THR A C 1
ATOM 613 O O . THR A 1 81 ? 29.064 -2.233 -6.730 1.00 88.56 81 THR A O 1
ATOM 616 N N . LYS A 1 82 ? 30.587 -2.480 -8.370 1.00 86.50 82 LYS A N 1
ATOM 617 C CA . LYS A 1 82 ? 29.674 -2.133 -9.478 1.00 86.50 82 LYS A CA 1
ATOM 618 C C . LYS A 1 82 ? 28.428 -3.018 -9.499 1.00 86.50 82 LYS A C 1
ATOM 620 O O . LYS A 1 82 ? 27.317 -2.554 -9.749 1.00 86.50 82 LYS A O 1
ATOM 625 N N . MET A 1 83 ? 28.596 -4.305 -9.208 1.00 83.38 83 MET A N 1
ATOM 626 C CA . MET A 1 83 ? 27.489 -5.249 -9.139 1.00 83.38 83 MET A CA 1
ATOM 627 C C . MET A 1 83 ? 26.542 -4.949 -7.974 1.00 83.38 83 MET A C 1
ATOM 629 O O . MET A 1 83 ? 25.326 -4.964 -8.162 1.00 83.38 83 MET A O 1
ATOM 633 N N . ARG A 1 84 ? 27.068 -4.635 -6.783 1.00 84.44 84 ARG A N 1
ATOM 634 C CA . ARG A 1 84 ? 26.254 -4.222 -5.628 1.00 84.44 84 ARG A CA 1
ATOM 635 C C . ARG A 1 84 ? 25.455 -2.960 -5.930 1.00 84.44 84 ARG A C 1
ATOM 637 O O . ARG A 1 84 ? 24.259 -2.942 -5.660 1.00 84.44 84 ARG A O 1
ATOM 644 N N . GLU A 1 85 ? 26.081 -1.948 -6.520 1.00 88.12 85 GLU A N 1
ATOM 645 C CA . GLU A 1 85 ? 25.401 -0.713 -6.928 1.00 88.12 85 GLU A CA 1
ATOM 646 C C . GLU A 1 85 ? 24.286 -0.993 -7.940 1.00 88.12 85 GLU A C 1
ATOM 648 O O . GLU A 1 85 ? 23.154 -0.541 -7.757 1.00 88.12 85 GLU A O 1
ATOM 653 N N . LYS A 1 86 ? 24.562 -1.823 -8.955 1.00 85.19 86 LYS A N 1
ATOM 654 C CA . LYS A 1 86 ? 23.558 -2.259 -9.934 1.00 85.19 86 LYS A CA 1
ATOM 655 C C . LYS A 1 86 ? 22.384 -2.979 -9.262 1.00 85.19 86 LYS A C 1
ATOM 657 O O . LYS A 1 86 ? 21.235 -2.686 -9.582 1.00 85.19 86 LYS A O 1
ATOM 662 N N . PHE A 1 87 ? 22.644 -3.886 -8.318 1.00 84.56 87 PHE A N 1
ATOM 663 C CA . PHE A 1 87 ? 21.588 -4.586 -7.577 1.00 84.56 87 PHE A CA 1
ATOM 664 C C . PHE A 1 87 ? 20.783 -3.659 -6.664 1.00 84.56 87 PHE A C 1
ATOM 666 O O . PHE A 1 87 ? 19.568 -3.826 -6.561 1.00 84.56 87 PHE A O 1
ATOM 673 N N . MET A 1 88 ? 21.430 -2.691 -6.012 1.00 87.81 88 MET A N 1
ATOM 674 C CA . MET A 1 88 ? 20.750 -1.702 -5.173 1.00 87.81 88 MET A CA 1
ATOM 675 C C . MET A 1 88 ? 19.811 -0.841 -6.012 1.00 87.81 88 MET A C 1
ATOM 677 O O . MET A 1 88 ? 18.626 -0.760 -5.694 1.00 87.81 88 MET A O 1
ATOM 681 N N . LYS A 1 89 ? 20.304 -0.302 -7.131 1.00 88.69 89 LYS A N 1
ATOM 682 C CA . LYS A 1 89 ? 19.492 0.479 -8.066 1.00 88.69 89 LYS A CA 1
ATOM 683 C C . LYS A 1 89 ? 18.331 -0.339 -8.629 1.00 88.69 89 LYS A C 1
ATOM 685 O O . LYS A 1 89 ? 17.197 0.107 -8.606 1.00 88.69 89 LYS A O 1
ATOM 690 N N . MET A 1 90 ? 18.585 -1.579 -9.042 1.00 85.12 90 MET A N 1
ATOM 691 C CA . MET A 1 90 ? 17.531 -2.465 -9.538 1.00 85.12 90 MET A CA 1
ATOM 692 C C . MET A 1 90 ? 16.461 -2.752 -8.478 1.00 85.12 90 MET A C 1
ATOM 694 O O . MET A 1 90 ? 15.278 -2.836 -8.797 1.00 85.12 90 MET A O 1
ATOM 698 N N . ARG A 1 91 ? 16.857 -2.923 -7.213 1.00 86.44 91 ARG A N 1
ATOM 699 C CA . ARG A 1 91 ? 15.910 -3.119 -6.113 1.00 86.44 91 ARG A CA 1
ATOM 700 C C . ARG A 1 91 ? 15.056 -1.873 -5.894 1.00 86.44 91 ARG A C 1
ATOM 702 O O . ARG A 1 91 ? 13.861 -2.009 -5.648 1.00 86.44 91 ARG A O 1
ATOM 709 N N . GLU A 1 92 ? 15.658 -0.694 -5.975 1.00 89.62 92 GLU A N 1
ATOM 710 C CA . GLU A 1 92 ? 14.944 0.579 -5.897 1.00 89.62 92 GLU A CA 1
ATOM 711 C C . GLU A 1 92 ? 13.962 0.734 -7.067 1.00 89.62 92 GLU A C 1
ATOM 713 O O . GLU A 1 92 ? 12.771 0.938 -6.835 1.00 89.62 92 GLU A O 1
ATOM 718 N N . ASP A 1 93 ? 14.420 0.511 -8.301 1.00 87.88 93 ASP A N 1
ATOM 719 C CA . ASP A 1 93 ? 13.592 0.540 -9.512 1.00 87.88 93 ASP A CA 1
ATOM 720 C C . ASP A 1 93 ? 12.421 -0.453 -9.403 1.00 87.88 93 ASP A C 1
ATOM 722 O O . ASP A 1 93 ? 11.278 -0.134 -9.737 1.00 87.88 93 ASP A O 1
ATOM 726 N N . GLN A 1 94 ? 12.674 -1.652 -8.866 1.00 87.25 94 GLN A N 1
ATOM 727 C CA . GLN A 1 94 ? 11.643 -2.655 -8.611 1.00 87.25 94 GLN A CA 1
ATOM 728 C C . GLN A 1 94 ? 10.612 -2.171 -7.587 1.00 87.25 94 GLN A C 1
ATOM 730 O O . GLN A 1 94 ? 9.412 -2.354 -7.793 1.00 87.25 94 GLN A O 1
ATOM 735 N N . GLN A 1 95 ? 11.055 -1.573 -6.481 1.00 89.69 95 GLN A N 1
ATOM 736 C CA . GLN A 1 95 ? 10.155 -1.045 -5.455 1.00 89.69 95 GLN A CA 1
ATOM 737 C C . GLN A 1 95 ? 9.291 0.092 -6.002 1.00 89.69 95 GLN A C 1
ATOM 739 O O . GLN A 1 95 ? 8.085 0.108 -5.760 1.00 89.69 95 GLN A O 1
ATOM 744 N N . GLN A 1 96 ? 9.881 0.999 -6.780 1.00 90.69 96 GLN A N 1
ATOM 745 C CA . GLN A 1 96 ? 9.159 2.095 -7.420 1.00 90.69 96 GLN A CA 1
ATOM 746 C C . GLN A 1 96 ? 8.132 1.580 -8.435 1.00 90.69 96 GLN A C 1
ATOM 748 O O . GLN A 1 96 ? 6.985 2.028 -8.427 1.00 90.69 96 GLN A O 1
ATOM 753 N N . ALA A 1 97 ? 8.503 0.601 -9.265 1.00 86.81 97 ALA A N 1
ATOM 754 C CA . ALA A 1 97 ? 7.594 0.000 -10.237 1.00 86.81 97 ALA A CA 1
ATOM 755 C C . ALA A 1 97 ? 6.415 -0.716 -9.559 1.00 86.81 97 ALA A C 1
ATOM 757 O O . ALA A 1 97 ? 5.274 -0.559 -9.991 1.00 86.81 97 ALA A O 1
ATOM 758 N N . ILE A 1 98 ? 6.661 -1.451 -8.468 1.00 89.25 98 ILE A N 1
ATOM 759 C CA . ILE A 1 98 ? 5.596 -2.098 -7.686 1.00 89.25 98 ILE A CA 1
ATOM 760 C C . ILE A 1 98 ? 4.668 -1.050 -7.068 1.00 89.25 98 ILE A C 1
ATOM 762 O O . ILE A 1 98 ? 3.457 -1.150 -7.240 1.00 89.25 98 ILE A O 1
ATOM 766 N N . ALA A 1 99 ? 5.216 -0.018 -6.422 1.00 89.25 99 ALA A N 1
ATOM 767 C CA . ALA A 1 99 ? 4.411 1.049 -5.831 1.00 89.25 99 ALA A CA 1
ATOM 768 C C . ALA A 1 99 ? 3.546 1.766 -6.885 1.00 89.25 99 ALA A C 1
ATOM 770 O O . ALA A 1 99 ? 2.379 2.074 -6.639 1.00 89.25 99 ALA A O 1
ATOM 771 N N . ALA A 1 100 ? 4.087 1.989 -8.086 1.00 89.19 100 ALA A N 1
ATOM 772 C CA . ALA A 1 100 ? 3.334 2.558 -9.199 1.00 89.19 100 ALA A CA 1
ATOM 773 C C . ALA A 1 100 ? 2.196 1.628 -9.657 1.00 89.19 100 ALA A C 1
ATOM 775 O O . ALA A 1 100 ? 1.080 2.095 -9.882 1.00 89.19 100 ALA A O 1
ATOM 776 N N . ILE A 1 101 ? 2.445 0.318 -9.760 1.00 87.75 101 ILE A N 1
ATOM 777 C CA . ILE A 1 101 ? 1.411 -0.674 -10.097 1.00 87.75 101 ILE A CA 1
ATOM 778 C C . ILE A 1 101 ? 0.307 -0.687 -9.035 1.00 87.75 101 ILE A C 1
ATOM 780 O O . ILE A 1 101 ? -0.870 -0.643 -9.385 1.00 87.75 101 ILE A O 1
ATOM 784 N N . GLU A 1 102 ? 0.660 -0.692 -7.749 1.00 88.75 102 GLU A N 1
ATOM 785 C CA . GLU A 1 102 ? -0.304 -0.648 -6.644 1.00 88.75 102 GLU A CA 1
ATOM 786 C C . GLU A 1 102 ? -1.201 0.595 -6.722 1.00 88.75 102 GLU A C 1
ATOM 788 O O . GLU A 1 102 ? -2.419 0.490 -6.570 1.00 88.75 102 GLU A O 1
ATOM 793 N N . GLN A 1 103 ? -0.631 1.762 -7.038 1.00 88.88 103 GLN A N 1
ATOM 794 C CA . GLN A 1 103 ? -1.405 2.987 -7.259 1.00 88.88 103 GLN A CA 1
ATOM 795 C C . GLN A 1 103 ? -2.388 2.857 -8.424 1.00 88.88 103 GLN A C 1
ATOM 797 O O . GLN A 1 103 ? -3.555 3.223 -8.277 1.00 88.88 103 GLN A O 1
ATOM 802 N N . GLN A 1 104 ? -1.956 2.299 -9.558 1.00 85.56 104 GLN A N 1
ATOM 803 C CA . GLN A 1 104 ? -2.847 2.077 -10.701 1.00 85.56 104 GLN A CA 1
ATOM 804 C C . GLN A 1 104 ? -3.957 1.073 -10.369 1.00 85.56 104 GLN A C 1
ATOM 806 O O . GLN A 1 104 ? -5.106 1.288 -10.746 1.00 85.56 104 GLN A O 1
ATOM 811 N N . ILE A 1 105 ? -3.658 0.019 -9.603 1.00 87.75 105 ILE A N 1
ATOM 812 C CA . ILE A 1 105 ? -4.669 -0.933 -9.122 1.00 87.75 105 ILE A CA 1
ATOM 813 C C . ILE A 1 105 ? -5.694 -0.229 -8.227 1.00 87.75 105 ILE A C 1
ATOM 815 O O . ILE A 1 105 ? -6.890 -0.459 -8.386 1.00 87.75 105 ILE A O 1
ATOM 819 N N . MET A 1 106 ? -5.266 0.649 -7.316 1.00 86.88 106 MET A N 1
ATOM 820 C CA . MET A 1 106 ? -6.197 1.427 -6.490 1.00 86.88 106 MET A CA 1
ATOM 821 C C . MET A 1 106 ? -7.101 2.328 -7.344 1.00 86.88 106 MET A C 1
ATOM 823 O O . MET A 1 106 ? -8.310 2.375 -7.119 1.00 86.88 106 MET A O 1
ATOM 827 N N . ILE A 1 107 ? -6.552 2.985 -8.368 1.00 85.38 107 ILE A N 1
ATOM 828 C CA . ILE A 1 107 ? -7.345 3.778 -9.321 1.00 85.38 107 ILE A CA 1
ATOM 829 C C . ILE A 1 107 ? -8.376 2.893 -10.039 1.00 85.38 107 ILE A C 1
ATOM 831 O O . ILE A 1 107 ? -9.541 3.279 -10.138 1.00 85.38 107 ILE A O 1
ATOM 835 N N . LEU A 1 108 ? -7.975 1.698 -10.487 1.00 85.00 108 LEU A N 1
ATOM 836 C CA . LEU A 1 108 ? -8.852 0.741 -11.170 1.00 85.00 108 LEU A CA 1
ATOM 837 C C . LEU A 1 108 ? -9.974 0.204 -10.270 1.00 85.00 108 LEU A C 1
ATOM 839 O O . LEU A 1 108 ? -11.116 0.130 -10.721 1.00 85.00 108 LEU A O 1
ATOM 843 N N . LYS A 1 109 ? -9.675 -0.132 -9.006 1.00 86.94 109 LYS A N 1
ATOM 844 C CA . LYS A 1 109 ? -10.688 -0.513 -7.999 1.00 86.94 109 LYS A CA 1
ATOM 845 C C . LYS A 1 109 ? -11.720 0.599 -7.807 1.00 86.94 109 LYS A C 1
ATOM 847 O O . LYS A 1 109 ? -12.912 0.351 -7.613 1.00 86.94 109 LYS A O 1
ATOM 852 N N . GLY A 1 110 ? -11.255 1.845 -7.869 1.00 84.50 110 GLY A N 1
ATOM 853 C CA . GLY A 1 110 ? -12.080 3.023 -7.687 1.00 84.50 110 GLY A CA 1
ATOM 854 C C . GLY A 1 110 ? -12.618 3.157 -6.262 1.00 84.50 110 GLY A C 1
ATOM 855 O O . GLY A 1 110 ? -12.471 2.290 -5.398 1.00 84.50 110 GLY A O 1
ATOM 856 N N . ARG A 1 111 ? -13.281 4.287 -6.003 1.00 83.81 111 ARG A N 1
ATOM 857 C CA . ARG A 1 111 ? -13.684 4.671 -4.644 1.00 83.81 111 ARG A CA 1
ATOM 858 C C . ARG A 1 111 ? -14.564 3.643 -3.943 1.00 83.81 111 ARG A C 1
ATOM 860 O O . ARG A 1 111 ? -14.351 3.363 -2.772 1.00 83.81 111 ARG A O 1
ATOM 867 N N . ARG A 1 112 ? -15.571 3.117 -4.645 1.00 83.94 112 ARG A N 1
ATOM 868 C CA . ARG A 1 112 ? -16.603 2.264 -4.042 1.00 83.94 112 ARG A CA 1
ATOM 869 C C . ARG A 1 112 ? -16.009 0.978 -3.479 1.00 83.94 112 ARG A C 1
ATOM 871 O O . ARG A 1 112 ? -16.309 0.620 -2.349 1.00 83.94 112 ARG A O 1
ATOM 878 N N . GLN A 1 113 ? -15.164 0.310 -4.258 1.00 85.44 113 GLN A N 1
ATOM 879 C CA . GLN A 1 113 ? -14.532 -0.929 -3.825 1.00 85.44 113 GLN A CA 1
ATOM 880 C C . GLN A 1 113 ? -13.528 -0.667 -2.697 1.00 85.44 113 GLN A C 1
ATOM 882 O O . GLN A 1 113 ? -13.525 -1.386 -1.704 1.00 85.44 113 GLN A O 1
ATOM 887 N N . LEU A 1 114 ? -12.737 0.405 -2.800 1.00 88.81 114 LEU A N 1
ATOM 888 C CA . LEU A 1 114 ? -11.792 0.786 -1.747 1.00 88.81 114 LEU A CA 1
ATOM 889 C C . LEU A 1 114 ? -12.494 1.144 -0.427 1.00 88.81 114 LEU A C 1
ATOM 891 O O . LEU A 1 114 ? -12.000 0.785 0.637 1.00 88.81 114 LEU A O 1
ATOM 895 N N . GLN A 1 115 ? -13.655 1.805 -0.479 1.00 88.75 115 GLN A N 1
ATOM 896 C CA . GLN A 1 115 ? -14.470 2.077 0.709 1.00 88.75 115 GLN A CA 1
ATOM 897 C C . GLN A 1 115 ? -15.002 0.791 1.341 1.00 88.75 115 GLN A C 1
ATOM 899 O O . GLN A 1 115 ? -14.891 0.637 2.549 1.00 88.75 115 GLN A O 1
ATOM 904 N N . GLN A 1 116 ? -15.507 -0.153 0.545 1.00 88.81 116 GLN A N 1
ATOM 905 C CA . GLN A 1 116 ? -15.980 -1.440 1.066 1.00 88.81 116 GLN A CA 1
ATOM 906 C C . GLN A 1 116 ? -14.860 -2.229 1.759 1.00 88.81 116 GLN A C 1
ATOM 908 O O . GLN A 1 116 ? -15.069 -2.780 2.836 1.00 88.81 116 GLN A O 1
ATOM 913 N N . GLU A 1 117 ? -13.659 -2.255 1.174 1.00 89.88 117 GLU A N 1
ATOM 914 C CA . GLU A 1 117 ? -12.486 -2.897 1.784 1.00 89.88 117 GLU A CA 1
ATOM 915 C C . GLU A 1 117 ? -12.085 -2.212 3.105 1.00 89.88 117 GLU A C 1
ATOM 917 O O . GLU A 1 117 ? -11.764 -2.884 4.088 1.00 89.88 117 GLU A O 1
ATOM 922 N N . GLN A 1 118 ? -12.140 -0.878 3.149 1.00 91.44 118 GLN A N 1
ATOM 923 C CA . GLN A 1 118 ? -11.869 -0.095 4.354 1.00 91.44 118 GLN A CA 1
ATOM 924 C C . GLN A 1 118 ? -12.913 -0.353 5.450 1.00 91.44 118 GLN A C 1
ATOM 926 O O . GLN A 1 118 ? -12.540 -0.602 6.595 1.00 91.44 118 GLN A O 1
ATOM 931 N N . GLU A 1 119 ? -14.202 -0.314 5.110 1.00 91.31 119 GLU A N 1
ATOM 932 C CA . GLU A 1 119 ? -15.317 -0.566 6.030 1.00 91.31 119 GLU A CA 1
ATOM 933 C C . GLU A 1 119 ? -15.240 -1.977 6.611 1.00 91.31 119 GLU A C 1
ATOM 935 O O . GLU A 1 119 ? -15.309 -2.137 7.828 1.00 91.31 119 GLU A O 1
ATOM 940 N N . ALA A 1 120 ? -14.992 -2.989 5.773 1.00 90.25 120 ALA A N 1
ATOM 941 C CA . ALA A 1 120 ? -14.805 -4.364 6.226 1.00 90.25 120 ALA A CA 1
ATOM 942 C C . ALA A 1 120 ? -13.616 -4.491 7.192 1.00 90.25 120 ALA A C 1
ATOM 944 O O . ALA A 1 120 ? -13.727 -5.135 8.232 1.00 90.25 120 ALA A O 1
ATOM 945 N N . SER A 1 121 ? -12.493 -3.823 6.896 1.00 88.75 121 SER A N 1
ATOM 946 C CA . SER A 1 121 ? -11.330 -3.815 7.791 1.00 88.75 121 SER A CA 1
ATOM 947 C C . SER A 1 121 ? -11.586 -3.091 9.117 1.00 88.75 121 SER A C 1
ATOM 949 O O . SER A 1 121 ? -10.854 -3.336 10.078 1.00 88.75 121 SER A O 1
ATOM 951 N N . ILE A 1 122 ? -12.535 -2.156 9.166 1.00 95.69 122 ILE A N 1
ATOM 952 C CA . ILE A 1 122 ? -12.883 -1.413 10.381 1.00 95.69 122 ILE A CA 1
ATOM 953 C C . ILE A 1 122 ? -13.928 -2.158 11.200 1.00 95.69 122 ILE A C 1
ATOM 955 O O . ILE A 1 122 ? -13.843 -2.110 12.423 1.00 95.69 122 ILE A O 1
ATOM 959 N N . ALA A 1 123 ? -14.867 -2.854 10.560 1.00 94.56 123 ALA A N 1
ATOM 960 C CA . ALA A 1 123 ? -15.932 -3.587 11.238 1.00 94.56 123 ALA A CA 1
ATOM 961 C C . ALA A 1 123 ? -15.368 -4.567 12.279 1.00 94.56 123 ALA A C 1
ATOM 963 O O . ALA A 1 123 ? -15.745 -4.510 13.445 1.00 94.56 123 ALA A O 1
ATOM 964 N N . GLU A 1 124 ? -14.360 -5.362 11.905 1.00 92.12 124 GLU A N 1
ATOM 965 C CA . GLU A 1 124 ? -13.705 -6.289 12.839 1.00 92.12 124 GLU A CA 1
ATOM 966 C C . GLU A 1 124 ? -13.050 -5.553 14.024 1.00 92.12 124 GLU A C 1
ATOM 968 O O . GLU A 1 124 ? -13.136 -5.986 15.171 1.00 92.12 124 GLU A O 1
ATOM 973 N N . LEU A 1 125 ? -12.441 -4.387 13.784 1.00 94.69 125 LEU A N 1
ATOM 974 C CA . LEU A 1 125 ? -11.867 -3.572 14.857 1.00 94.69 125 LEU A CA 1
ATOM 975 C C . LEU A 1 125 ? -12.949 -2.983 15.768 1.00 94.69 125 LEU A C 1
ATOM 977 O O 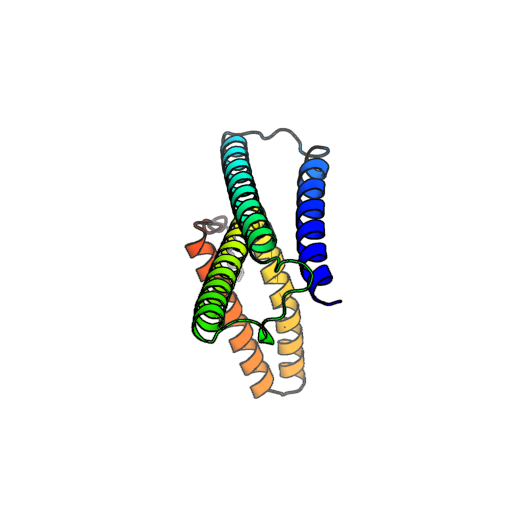. LEU A 1 125 ? -12.738 -2.888 16.974 1.00 94.69 125 LEU A O 1
ATOM 981 N N . GLN A 1 126 ? -14.101 -2.597 15.224 1.00 96.00 126 GLN A N 1
ATOM 982 C CA . GLN A 1 126 ? -15.232 -2.113 16.015 1.00 96.00 126 GLN A CA 1
ATOM 983 C C . GLN A 1 126 ? -15.802 -3.218 16.907 1.00 96.00 126 GLN A C 1
ATOM 985 O O . GLN A 1 126 ? -16.074 -2.957 18.080 1.00 96.00 126 GLN A O 1
ATOM 990 N N . ASP A 1 127 ? -15.890 -4.447 16.401 1.00 96.44 127 ASP A N 1
ATOM 991 C CA . ASP A 1 127 ? -16.329 -5.606 17.180 1.00 96.44 127 ASP A CA 1
ATOM 992 C C . ASP A 1 127 ? -15.371 -5.890 18.346 1.00 96.44 127 ASP A C 1
ATOM 994 O O . ASP A 1 127 ? -15.804 -6.035 19.494 1.00 96.44 127 ASP A O 1
ATOM 998 N N . ILE A 1 128 ? -14.055 -5.874 18.093 1.00 95.06 128 ILE A N 1
ATOM 999 C CA . ILE A 1 128 ? -13.045 -6.050 19.149 1.00 95.06 128 ILE A CA 1
ATOM 1000 C C . ILE A 1 128 ? -13.098 -4.880 20.144 1.00 95.06 128 ILE A C 1
ATOM 1002 O O . ILE A 1 128 ? -12.977 -5.091 21.351 1.00 95.06 128 ILE A O 1
ATOM 1006 N N . GLN A 1 129 ? -13.320 -3.645 19.682 1.00 95.94 129 GLN A N 1
ATOM 1007 C CA . GLN A 1 129 ? -13.475 -2.493 20.572 1.00 95.94 129 GLN A CA 1
ATOM 1008 C C . GLN A 1 129 ? -14.696 -2.652 21.489 1.00 95.94 129 GLN A C 1
ATOM 1010 O O . GLN A 1 129 ? -14.615 -2.356 22.683 1.00 95.94 129 GLN A O 1
ATOM 1015 N N . ALA A 1 130 ? -15.827 -3.105 20.944 1.00 96.25 130 ALA A N 1
ATOM 1016 C CA . ALA A 1 130 ? -17.052 -3.336 21.699 1.00 96.25 130 ALA A CA 1
ATOM 1017 C C . ALA A 1 130 ? -16.864 -4.444 22.744 1.00 96.25 130 ALA A C 1
ATOM 1019 O O . ALA A 1 130 ? -17.280 -4.282 23.894 1.00 96.25 130 ALA A O 1
ATOM 1020 N N . LEU A 1 131 ? -16.174 -5.527 22.376 1.00 97.44 131 LEU A N 1
ATOM 1021 C CA . LEU A 1 131 ? -15.808 -6.597 23.301 1.00 97.44 131 LEU A CA 1
ATOM 1022 C C . LEU A 1 131 ? -14.886 -6.083 24.416 1.00 97.44 131 LEU A C 1
ATOM 1024 O O . LEU A 1 131 ? -15.186 -6.287 25.589 1.00 97.44 131 LEU A O 1
ATOM 1028 N N . ALA A 1 132 ? -13.848 -5.314 24.078 1.00 96.69 132 ALA A N 1
ATOM 1029 C CA . ALA A 1 132 ? -12.951 -4.708 25.060 1.00 96.69 132 ALA A CA 1
ATOM 1030 C C . ALA A 1 132 ? -13.698 -3.786 26.042 1.00 96.69 132 ALA A C 1
ATOM 1032 O O . ALA A 1 132 ? -13.426 -3.811 27.241 1.00 96.69 132 ALA A O 1
ATOM 1033 N N . LYS A 1 133 ? -14.681 -3.007 25.567 1.00 95.75 133 LYS A N 1
ATOM 1034 C CA . LYS A 1 133 ? -15.550 -2.192 26.437 1.00 95.75 133 LYS A CA 1
ATOM 1035 C C . LYS A 1 133 ? -16.396 -3.065 27.367 1.00 95.75 133 LYS A C 1
ATOM 1037 O O . LYS A 1 133 ? -16.483 -2.767 28.554 1.00 95.75 133 LYS A O 1
ATOM 1042 N N . LYS A 1 134 ? -16.983 -4.149 26.851 1.00 97.56 134 LYS A N 1
ATOM 1043 C CA . LYS A 1 134 ? -17.783 -5.107 27.634 1.00 97.56 134 LYS A CA 1
ATOM 1044 C C . LYS A 1 134 ? -16.957 -5.813 28.716 1.00 97.56 134 LYS A C 1
ATOM 1046 O O . LYS A 1 134 ? -17.470 -6.073 29.799 1.00 97.56 134 LYS A O 1
ATOM 1051 N N . GLU A 1 135 ? -15.689 -6.093 28.435 1.00 96.75 135 GLU A N 1
ATOM 1052 C CA . GLU A 1 135 ? -14.742 -6.729 29.361 1.00 96.75 135 GLU A CA 1
ATOM 1053 C C . GLU A 1 135 ? -14.025 -5.730 30.290 1.00 96.75 135 GLU A C 1
ATOM 1055 O O . GLU A 1 135 ? -13.120 -6.113 31.025 1.00 96.75 135 GLU A O 1
ATOM 1060 N N . ASN A 1 136 ? -14.419 -4.448 30.288 1.00 96.00 136 ASN A N 1
ATOM 1061 C CA . ASN A 1 136 ? -13.767 -3.364 31.037 1.00 96.00 136 ASN A CA 1
ATOM 1062 C C . ASN A 1 136 ? -12.267 -3.169 30.715 1.00 96.00 136 ASN A C 1
ATOM 1064 O O . ASN A 1 136 ? -11.526 -2.564 31.491 1.00 96.00 136 ASN A O 1
ATOM 1068 N N . ALA A 1 137 ? -11.809 -3.608 29.542 1.00 96.62 137 ALA A N 1
ATOM 1069 C CA . ALA A 1 137 ? -10.454 -3.396 29.041 1.00 96.62 137 ALA A CA 1
ATOM 1070 C C . ALA A 1 137 ? -10.312 -1.994 28.410 1.00 96.62 137 ALA A C 1
ATOM 1072 O O . ALA A 1 137 ? -10.152 -1.840 27.196 1.00 96.62 137 ALA A O 1
ATOM 1073 N N . ALA A 1 138 ? -10.394 -0.950 29.241 1.00 95.38 138 ALA A N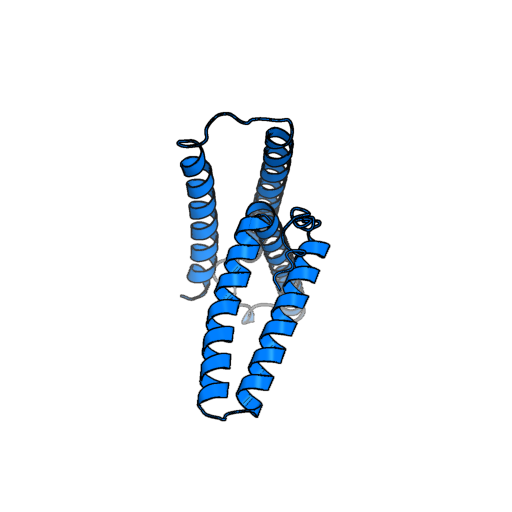 1
ATOM 1074 C CA . ALA A 1 138 ? -10.462 0.448 28.800 1.00 95.38 138 ALA A CA 1
ATOM 1075 C C . ALA A 1 138 ? -9.258 0.894 27.945 1.00 95.38 138 ALA A C 1
ATOM 1077 O O . ALA A 1 138 ? -9.436 1.567 26.928 1.00 95.38 138 ALA A O 1
ATOM 1078 N N . GLU A 1 139 ? -8.037 0.493 28.312 1.00 97.06 139 GLU A N 1
ATOM 1079 C CA . GLU A 1 139 ? -6.830 0.822 27.539 1.00 97.06 139 GLU A CA 1
ATOM 1080 C C . GLU A 1 139 ? -6.831 0.149 26.161 1.00 97.06 139 GLU A C 1
ATOM 1082 O O . GLU A 1 139 ? -6.506 0.787 25.158 1.00 97.06 139 GLU A O 1
ATOM 1087 N N . THR A 1 140 ? -7.271 -1.110 26.089 1.00 96.00 140 THR A N 1
ATOM 1088 C CA . THR A 1 140 ? -7.415 -1.852 24.831 1.00 96.00 140 THR A CA 1
ATOM 1089 C C . THR A 1 140 ? -8.458 -1.199 23.929 1.00 96.00 140 THR A C 1
ATOM 1091 O O . THR A 1 140 ? -8.186 -0.952 22.755 1.00 96.00 140 THR A O 1
ATOM 1094 N N . ALA A 1 141 ? -9.625 -0.844 24.476 1.00 96.62 141 ALA A N 1
ATOM 1095 C CA . ALA A 1 141 ? -10.679 -0.164 23.727 1.00 96.62 141 ALA A CA 1
ATOM 1096 C C . ALA A 1 141 ? -10.199 1.178 23.145 1.00 96.62 141 ALA A C 1
ATOM 1098 O O . ALA A 1 141 ? -10.459 1.470 21.975 1.00 96.62 141 ALA A O 1
ATOM 1099 N N . LYS A 1 142 ? -9.449 1.960 23.933 1.00 96.94 142 LYS A N 1
ATOM 1100 C CA . LYS A 1 142 ? -8.848 3.221 23.479 1.00 96.94 142 LYS A CA 1
ATOM 1101 C C . LYS A 1 142 ? -7.790 2.989 22.400 1.00 96.94 142 LYS A C 1
ATOM 1103 O O . LYS A 1 142 ? -7.765 3.684 21.390 1.00 96.94 142 LYS A O 1
ATOM 1108 N N . ARG A 1 143 ? -6.940 1.973 22.562 1.00 97.44 143 ARG A N 1
ATOM 1109 C CA . ARG A 1 143 ? -5.913 1.650 21.567 1.00 97.44 143 ARG A CA 1
ATOM 1110 C C . ARG A 1 143 ? -6.518 1.251 20.223 1.00 97.44 143 ARG A C 1
ATOM 1112 O O . ARG A 1 143 ? -5.975 1.616 19.183 1.00 97.44 143 ARG A O 1
ATOM 1119 N N . ILE A 1 144 ? -7.629 0.519 20.234 1.00 96.56 144 ILE A N 1
ATOM 1120 C CA . ILE A 1 144 ? -8.352 0.145 19.015 1.00 96.56 144 ILE A CA 1
ATOM 1121 C C . ILE A 1 144 ? -9.005 1.372 18.368 1.00 96.56 144 ILE A C 1
ATOM 1123 O O . ILE A 1 144 ? -8.948 1.512 17.148 1.00 96.56 144 ILE A O 1
ATOM 1127 N N . GLU A 1 145 ? -9.548 2.294 19.165 1.00 95.56 145 GLU A N 1
ATOM 1128 C CA . GLU A 1 145 ? -10.072 3.577 18.678 1.00 95.56 145 GLU A CA 1
ATOM 1129 C C . GLU A 1 145 ? -9.012 4.372 17.903 1.00 95.56 145 GLU A C 1
ATOM 1131 O O . GLU A 1 145 ? -9.251 4.780 16.766 1.00 95.56 145 GLU A O 1
ATOM 1136 N N . ASP A 1 146 ? -7.806 4.499 18.467 1.00 97.19 146 ASP A N 1
ATOM 1137 C CA . ASP A 1 146 ? -6.678 5.172 17.814 1.00 97.19 146 ASP A CA 1
ATOM 1138 C C . ASP A 1 146 ? -6.285 4.484 16.493 1.00 97.19 146 ASP A C 1
ATOM 1140 O O . ASP A 1 146 ? -5.933 5.147 15.512 1.00 97.19 146 ASP A O 1
ATOM 1144 N N . ILE A 1 147 ? -6.347 3.146 16.440 1.00 96.81 147 ILE A N 1
ATOM 1145 C CA . ILE A 1 147 ? -6.066 2.372 15.221 1.00 96.81 147 ILE A CA 1
ATOM 1146 C C . ILE A 1 147 ? -7.126 2.647 14.150 1.00 96.81 147 ILE A C 1
ATOM 1148 O O . ILE A 1 147 ? -6.761 2.868 12.992 1.00 96.81 147 ILE A O 1
ATOM 1152 N N . ILE A 1 148 ? -8.410 2.666 14.518 1.00 94.69 148 ILE A N 1
ATOM 1153 C CA . ILE A 1 148 ? -9.514 2.988 13.602 1.00 94.69 148 ILE A CA 1
ATOM 1154 C C . ILE A 1 148 ? -9.348 4.416 13.067 1.00 94.69 148 ILE A C 1
ATOM 1156 O O . ILE A 1 148 ? -9.373 4.624 11.853 1.00 94.69 148 ILE A O 1
ATOM 1160 N N . ALA A 1 149 ? -9.094 5.391 13.945 1.00 96.00 149 ALA A N 1
ATOM 1161 C CA . ALA A 1 149 ? -8.883 6.785 13.558 1.00 96.00 149 ALA A CA 1
ATOM 1162 C C . ALA A 1 149 ? -7.692 6.939 12.598 1.00 96.00 149 ALA A C 1
ATOM 1164 O O . ALA A 1 149 ? -7.797 7.592 11.557 1.00 96.00 149 ALA A O 1
ATOM 1165 N N . LYS A 1 150 ? -6.567 6.274 12.894 1.00 96.31 150 LYS A N 1
ATOM 1166 C CA . LYS A 1 150 ? -5.394 6.262 12.014 1.00 96.31 150 LYS A CA 1
ATOM 1167 C C . LYS A 1 150 ? -5.712 5.639 10.654 1.00 96.31 150 LYS A C 1
ATOM 1169 O O . LYS A 1 150 ? -5.316 6.199 9.634 1.00 96.31 150 LYS A O 1
ATOM 1174 N N . LYS A 1 151 ? -6.432 4.513 10.625 1.00 94.00 151 LYS A N 1
ATOM 1175 C CA . LYS A 1 151 ? -6.855 3.853 9.381 1.00 94.00 151 LYS A CA 1
ATOM 1176 C C . LYS A 1 151 ? -7.735 4.760 8.525 1.00 94.00 151 LYS A C 1
ATOM 1178 O O . LYS A 1 151 ? -7.505 4.825 7.320 1.00 94.00 151 LYS A O 1
ATOM 1183 N N . ASN A 1 152 ? -8.693 5.467 9.123 1.00 92.75 152 ASN 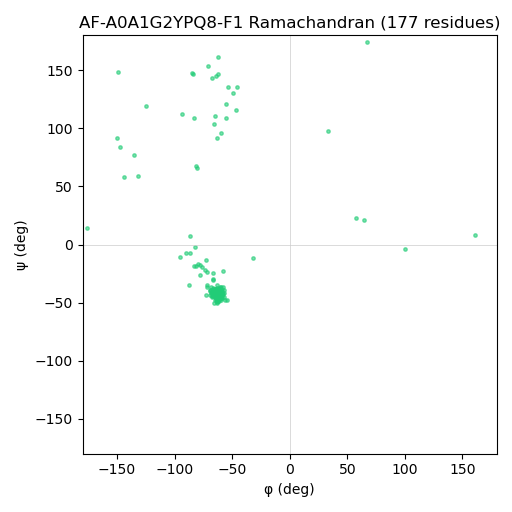A N 1
ATOM 1184 C CA . ASN A 1 152 ? -9.547 6.423 8.412 1.00 92.75 152 ASN A CA 1
ATOM 1185 C C . ASN A 1 152 ? -8.737 7.565 7.807 1.00 92.75 152 ASN A C 1
ATOM 1187 O O . ASN A 1 152 ? -8.832 7.820 6.609 1.00 92.75 152 ASN A O 1
ATOM 1191 N N . LYS A 1 153 ? -7.847 8.168 8.599 1.00 94.69 153 LYS A N 1
ATOM 1192 C CA . LYS A 1 153 ? -6.970 9.238 8.122 1.00 94.69 153 LYS A CA 1
ATOM 1193 C C . LYS A 1 153 ? -6.084 8.785 6.957 1.00 94.69 153 LYS A C 1
ATOM 1195 O O . LYS A 1 153 ? -5.987 9.473 5.946 1.00 94.69 153 LYS A O 1
ATOM 1200 N N . THR A 1 154 ? -5.459 7.610 7.064 1.00 92.81 154 THR A N 1
ATOM 1201 C CA . THR A 1 154 ? -4.638 7.058 5.973 1.00 92.81 154 THR A CA 1
ATOM 1202 C C . THR A 1 154 ? -5.464 6.800 4.714 1.00 92.81 154 THR A C 1
ATOM 1204 O O . THR A 1 154 ? -4.986 7.057 3.611 1.00 92.81 154 THR A O 1
ATOM 1207 N N . PHE A 1 155 ? -6.700 6.320 4.855 1.00 92.44 155 PHE A N 1
ATOM 1208 C CA . PHE A 1 155 ? -7.594 6.116 3.720 1.00 92.44 155 PHE A CA 1
ATOM 1209 C C . PHE A 1 155 ? -7.922 7.434 3.007 1.00 92.44 15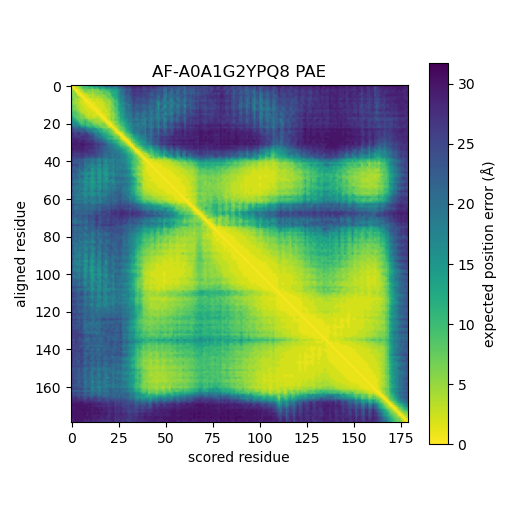5 PHE A C 1
ATOM 1211 O O . PHE A 1 155 ? -7.772 7.521 1.789 1.00 92.44 155 PHE A O 1
ATOM 1218 N N . GLU A 1 156 ? -8.305 8.470 3.755 1.00 90.25 156 GLU A N 1
ATOM 1219 C CA . GLU A 1 156 ? -8.601 9.802 3.214 1.00 90.25 156 GLU A CA 1
ATOM 1220 C C . GLU A 1 156 ? -7.395 10.410 2.491 1.00 90.25 156 GLU A C 1
ATOM 1222 O O . GLU A 1 156 ? -7.518 10.851 1.347 1.00 90.25 156 GLU A O 1
ATOM 1227 N N . GLU A 1 157 ? -6.212 10.364 3.108 1.00 92.38 157 GLU A N 1
ATOM 1228 C CA . GLU A 1 157 ? -4.966 10.836 2.497 1.00 92.38 157 GLU A CA 1
ATOM 1229 C C . GLU A 1 157 ? -4.640 10.079 1.202 1.00 92.38 157 GLU A C 1
ATOM 1231 O O . GLU A 1 157 ? -4.224 10.690 0.215 1.00 92.38 157 GLU A O 1
ATOM 1236 N N . THR A 1 158 ? -4.842 8.758 1.169 1.00 88.38 158 THR A N 1
ATOM 1237 C CA . THR A 1 158 ? -4.653 7.959 -0.048 1.00 88.38 158 THR A CA 1
ATOM 1238 C C . THR A 1 158 ? -5.665 8.341 -1.126 1.00 88.38 158 THR A C 1
ATOM 1240 O O . THR A 1 158 ? -5.274 8.518 -2.279 1.00 88.38 158 THR A O 1
ATOM 1243 N N . MET A 1 159 ? -6.943 8.536 -0.784 1.00 88.19 159 MET A N 1
ATOM 1244 C CA . MET A 1 159 ? -7.957 8.957 -1.760 1.00 88.19 159 MET A CA 1
ATOM 1245 C C . MET A 1 159 ? -7.626 10.328 -2.360 1.00 88.19 159 MET A C 1
ATOM 1247 O O . MET A 1 159 ? -7.722 10.504 -3.576 1.00 88.19 159 MET A O 1
ATOM 1251 N N . GLN A 1 160 ? -7.179 11.274 -1.527 1.00 88.12 160 GLN A N 1
ATOM 1252 C CA . GLN A 1 160 ? -6.752 12.603 -1.968 1.00 88.12 160 GLN A CA 1
ATOM 1253 C C . GLN A 1 160 ? -5.532 12.530 -2.892 1.00 88.12 160 GLN A C 1
ATOM 1255 O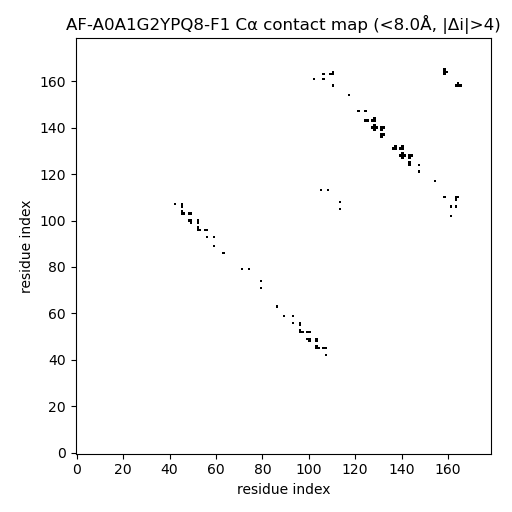 O . GLN A 1 160 ? -5.547 13.123 -3.970 1.00 88.12 160 GLN A O 1
ATOM 1260 N N . LYS A 1 161 ? -4.502 11.760 -2.517 1.00 89.12 161 LYS A N 1
ATOM 1261 C CA . LYS A 1 161 ? -3.295 11.562 -3.341 1.00 89.12 161 LYS A CA 1
ATOM 1262 C C . LYS A 1 161 ? -3.607 10.952 -4.706 1.00 89.12 161 LYS A C 1
ATOM 1264 O O . LYS A 1 161 ? -2.975 11.317 -5.690 1.00 89.12 161 LYS A O 1
ATOM 1269 N N . LEU A 1 162 ? -4.578 10.044 -4.769 1.00 83.94 162 LEU A N 1
ATOM 1270 C CA . LEU A 1 162 ? -4.999 9.393 -6.011 1.00 83.94 162 LEU A CA 1
ATOM 1271 C C . LEU A 1 162 ? -5.982 10.240 -6.838 1.00 83.94 162 LEU A C 1
ATOM 1273 O O . LEU A 1 162 ? -6.399 9.807 -7.910 1.00 83.94 162 LEU A O 1
ATOM 1277 N N . GLY A 1 163 ? -6.380 11.426 -6.358 1.00 82.25 163 GLY A N 1
ATOM 1278 C CA . GLY A 1 163 ? -7.364 12.276 -7.033 1.00 82.25 163 GLY A CA 1
ATOM 1279 C C . GLY A 1 163 ? -8.759 11.650 -7.110 1.00 82.25 163 GLY A C 1
ATOM 1280 O O . GLY A 1 163 ? -9.558 12.024 -7.968 1.00 82.25 163 GLY A O 1
ATOM 1281 N N . ILE A 1 164 ? -9.059 10.683 -6.237 1.00 79.19 164 ILE A N 1
ATOM 1282 C CA . ILE A 1 164 ? -10.347 9.996 -6.193 1.00 79.19 164 ILE A CA 1
ATOM 1283 C C . ILE A 1 164 ? -11.308 10.879 -5.382 1.00 79.19 164 ILE A C 1
ATOM 1285 O O . ILE A 1 164 ? -11.151 10.992 -4.161 1.00 79.19 164 ILE A O 1
ATOM 1289 N N . PRO A 1 165 ? -12.304 11.520 -6.025 1.00 70.38 165 PRO A N 1
ATOM 1290 C CA . PRO A 1 165 ? -13.116 12.548 -5.386 1.00 70.38 165 PRO A CA 1
ATOM 1291 C C . PRO A 1 165 ? -13.881 11.978 -4.202 1.00 70.38 165 PRO A C 1
ATOM 1293 O O . PRO A 1 165 ? -14.304 10.820 -4.236 1.00 70.38 165 PRO A O 1
ATOM 1296 N N . GLU A 1 166 ? -14.094 12.800 -3.172 1.00 66.62 166 GLU A N 1
ATOM 1297 C CA . GLU A 1 166 ? -15.066 12.490 -2.131 1.00 66.62 166 GLU A CA 1
ATOM 1298 C C . GLU A 1 166 ? -16.403 12.091 -2.743 1.00 66.62 166 GLU A C 1
ATOM 1300 O O . GLU A 1 166 ? -16.908 12.781 -3.631 1.00 66.62 166 GLU A O 1
ATOM 1305 N N . MET A 1 167 ? -16.981 10.967 -2.292 1.00 60.94 167 MET A N 1
ATOM 1306 C CA . MET A 1 167 ? -18.419 10.794 -2.440 1.00 60.94 167 MET A CA 1
ATOM 1307 C C . MET A 1 167 ? -18.996 11.920 -1.604 1.00 60.94 167 MET A C 1
ATOM 1309 O O . MET A 1 167 ? -19.136 11.789 -0.392 1.00 60.94 167 MET A O 1
ATOM 1313 N N . ARG A 1 168 ? -19.242 13.063 -2.247 1.00 52.62 168 ARG A N 1
ATOM 1314 C CA . ARG A 1 168 ? -20.022 14.134 -1.661 1.00 52.62 168 ARG A CA 1
ATOM 1315 C C . ARG A 1 168 ? -21.326 13.454 -1.282 1.00 52.62 168 ARG A C 1
ATOM 1317 O O . ARG A 1 168 ? -22.051 12.991 -2.166 1.00 52.62 168 ARG A O 1
ATOM 1324 N N . GLY A 1 169 ? -21.527 13.279 0.025 1.00 45.97 169 GLY A N 1
ATOM 1325 C CA . GLY A 1 169 ? -22.705 12.624 0.558 1.00 45.97 169 GLY A CA 1
ATOM 1326 C C . GLY A 1 169 ? -23.920 13.197 -0.150 1.00 45.97 169 GLY A C 1
ATOM 1327 O O . GLY A 1 169 ? -23.995 14.405 -0.390 1.00 45.97 169 GLY A O 1
ATOM 1328 N N . ARG A 1 170 ? -24.838 12.320 -0.549 1.00 41.50 170 ARG A N 1
ATOM 1329 C CA . ARG A 1 170 ? -26.169 12.727 -0.990 1.00 41.50 170 ARG A CA 1
ATOM 1330 C C . ARG A 1 170 ? -26.670 13.732 0.067 1.00 41.50 170 ARG A C 1
ATOM 1332 O O . ARG A 1 170 ? -26.772 13.331 1.228 1.00 41.50 170 ARG A O 1
ATOM 1339 N N . PRO A 1 171 ? -26.902 15.018 -0.253 1.00 40.47 171 PRO A N 1
ATOM 1340 C CA . PRO A 1 171 ? -27.434 15.944 0.737 1.00 40.47 171 PRO A CA 1
ATOM 1341 C C . PRO A 1 171 ? -28.848 15.457 1.065 1.00 40.47 171 PRO A C 1
ATOM 1343 O O . PRO A 1 171 ? -29.739 15.558 0.227 1.00 40.47 171 PRO A O 1
ATOM 1346 N N . GLY A 1 172 ? -29.029 14.813 2.221 1.00 44.69 172 GLY A N 1
ATOM 1347 C CA . GLY A 1 172 ? -30.330 14.240 2.578 1.00 44.69 172 GLY A CA 1
ATOM 1348 C C . GLY A 1 172 ? -30.388 13.165 3.664 1.00 44.69 172 GLY A C 1
ATOM 1349 O O . GLY A 1 172 ? -31.456 12.596 3.843 1.00 44.69 172 GLY A O 1
ATOM 1350 N N . GLN A 1 173 ? -29.315 12.860 4.401 1.00 42.53 173 GLN A N 1
ATOM 1351 C CA . GLN A 1 173 ? -29.412 12.016 5.605 1.00 42.53 173 GLN A CA 1
ATOM 1352 C C . GLN A 1 173 ? -28.599 12.637 6.737 1.00 42.53 173 GLN A C 1
ATOM 1354 O O . GLN A 1 173 ? -27.462 12.271 7.001 1.00 42.53 173 GLN A O 1
ATOM 1359 N N . GLY A 1 174 ? -29.180 13.667 7.341 1.00 42.12 174 GLY A N 1
ATOM 1360 C CA . GLY A 1 174 ? -28.574 14.391 8.456 1.00 42.12 174 GLY A CA 1
ATOM 1361 C C . GLY A 1 174 ? -29.456 15.485 9.049 1.00 42.12 174 GLY A C 1
ATOM 1362 O O . GLY A 1 174 ? -28.934 16.317 9.774 1.00 42.12 174 GLY A O 1
ATOM 1363 N N . GLN A 1 175 ? -30.758 15.512 8.739 1.00 43.72 175 GLN A N 1
ATOM 1364 C CA . GLN A 1 175 ? -31.770 16.271 9.480 1.00 43.72 175 GLN A CA 1
ATOM 1365 C C . GLN A 1 175 ? -33.116 15.543 9.386 1.00 43.72 175 GLN A C 1
ATOM 1367 O O . GLN A 1 175 ? -33.894 15.727 8.459 1.00 43.72 175 GLN A O 1
ATOM 1372 N N . GLY A 1 176 ? -33.353 14.684 10.363 1.00 32.91 176 GLY A N 1
ATOM 1373 C CA . GLY A 1 176 ? -34.671 14.313 10.861 1.00 32.91 176 GLY A CA 1
ATOM 1374 C C . GLY A 1 176 ? -34.410 14.053 12.336 1.00 32.91 176 GLY A C 1
ATOM 1375 O O . GLY A 1 176 ? -33.913 12.994 12.684 1.00 32.91 176 GLY A O 1
ATOM 1376 N N . GLN A 1 177 ? -34.397 15.076 13.193 1.00 41.84 177 GLN A N 1
ATOM 1377 C CA . GLN A 1 177 ? -35.620 15.607 13.794 1.00 41.84 177 GLN A CA 1
ATOM 1378 C C . GLN A 1 177 ? -36.624 14.480 13.999 1.00 41.84 177 GLN A C 1
ATOM 1380 O O . GLN A 1 177 ? -37.326 14.092 13.069 1.00 41.84 177 GLN A O 1
ATOM 1385 N N . GLN A 1 178 ? -36.663 13.965 15.219 1.00 33.69 178 GLN A N 1
ATOM 1386 C CA . GLN A 1 178 ? -37.893 13.463 15.795 1.00 33.69 178 GLN A CA 1
ATOM 1387 C C . GLN A 1 178 ? -37.851 13.671 17.318 1.00 33.69 178 GLN A C 1
ATOM 1389 O O . GLN A 1 178 ? -36.753 13.770 17.870 1.00 33.69 178 GLN A O 1
ATOM 1394 N N . PRO A 1 179 ? -39.035 13.900 17.905 1.00 49.50 179 PRO A N 1
ATOM 1395 C CA . PRO A 1 179 ? -39.265 14.706 19.105 1.00 49.50 179 PRO A CA 1
ATOM 1396 C C . PRO A 1 179 ? -38.840 14.050 20.419 1.00 49.50 179 PRO A C 1
ATOM 1398 O O . PRO A 1 179 ? -38.762 12.802 20.471 1.00 49.50 179 PRO A O 1
#

Sequence (179 aa):
MKRYLISAVVVLTVLAVTWAVFGQEAERPREAGRGGFRNIEAQQKAIAAIQEQVAKLKAGLDASAMPAGQSLQDLSEEERTKMREKFMKMREDQQQAIAAIEQQIMILKGRRQLQQEQEASIAELQDIQALAKKENAAETAKRIEDIIAKKNKTFEETMQKLGIPEMRGRPGQGQGQQP